Protein AF-A0AAF0ZWI3-F1 (afdb_monomer)

Radius of gyration: 36.47 Å; Cα contacts (8 Å, |Δi|>4): 126; chains: 1; bounding box: 56×98×99 Å

Structure (mmCIF, N/CA/C/O backbone):
data_AF-A0AAF0ZWI3-F1
#
_entry.id   AF-A0AAF0ZWI3-F1
#
loop_
_atom_site.group_PDB
_atom_site.id
_atom_site.type_symbol
_atom_site.label_atom_id
_atom_site.label_alt_id
_atom_site.label_comp_id
_atom_site.label_asym_id
_atom_site.label_entity_id
_atom_site.label_seq_id
_atom_site.pdbx_PDB_ins_code
_atom_site.Cartn_x
_atom_site.Cartn_y
_atom_site.Cartn_z
_atom_site.occupancy
_atom_site.B_iso_or_equiv
_atom_site.auth_seq_id
_atom_site.auth_comp_id
_atom_site.auth_asym_id
_atom_site.auth_atom_id
_atom_site.pdbx_PDB_model_num
ATOM 1 N N . MET A 1 1 ? 27.322 37.355 -70.240 1.00 37.12 1 MET A N 1
ATOM 2 C CA . MET A 1 1 ? 27.388 35.882 -70.328 1.00 37.12 1 MET A CA 1
ATOM 3 C C . MET A 1 1 ? 26.885 35.331 -69.009 1.00 37.12 1 MET A C 1
ATOM 5 O O . MET A 1 1 ? 27.654 35.209 -68.067 1.00 37.12 1 MET A O 1
ATOM 9 N N . GLU A 1 2 ? 25.577 35.117 -68.913 1.00 32.69 2 GLU A N 1
ATOM 10 C CA . GLU A 1 2 ? 24.968 34.445 -67.766 1.00 32.69 2 GLU A CA 1
ATOM 11 C C . GLU A 1 2 ? 25.174 32.940 -67.938 1.00 32.69 2 GLU A C 1
ATOM 13 O O . GLU A 1 2 ? 24.733 32.357 -68.928 1.00 32.69 2 GLU A O 1
ATOM 18 N N . ILE A 1 3 ? 25.890 32.321 -67.002 1.00 39.53 3 ILE A N 1
ATOM 19 C CA . ILE A 1 3 ? 26.007 30.865 -66.929 1.00 39.53 3 ILE A CA 1
ATOM 20 C C . ILE A 1 3 ? 24.758 30.368 -66.197 1.00 39.53 3 ILE A C 1
ATOM 22 O O . ILE A 1 3 ? 24.523 30.683 -65.031 1.00 39.53 3 ILE A O 1
ATOM 26 N N . ASN A 1 4 ? 23.923 29.651 -66.941 1.00 32.72 4 ASN A N 1
ATOM 27 C CA . ASN A 1 4 ? 22.619 29.150 -66.536 1.00 32.72 4 ASN A CA 1
ATOM 28 C C . ASN A 1 4 ? 22.774 28.057 -65.461 1.00 32.72 4 ASN A C 1
ATOM 30 O O . ASN A 1 4 ? 23.365 27.011 -65.707 1.00 32.72 4 ASN A O 1
ATOM 34 N N . GLN A 1 5 ? 22.213 28.274 -64.268 1.00 40.78 5 GLN A N 1
ATOM 35 C CA . GLN A 1 5 ? 22.269 27.358 -63.113 1.00 40.78 5 GLN A CA 1
ATOM 36 C C . GLN A 1 5 ? 21.424 26.070 -63.269 1.00 40.78 5 GLN A C 1
ATOM 38 O O . GLN A 1 5 ? 21.075 25.425 -62.278 1.00 40.78 5 GLN A O 1
ATOM 43 N N . ARG A 1 6 ? 21.056 25.675 -64.494 1.00 40.75 6 ARG A N 1
ATOM 44 C CA . ARG A 1 6 ? 20.207 24.496 -64.749 1.00 40.75 6 ARG A CA 1
ATOM 45 C C . ARG A 1 6 ? 20.978 23.192 -64.965 1.00 40.75 6 ARG A C 1
ATOM 47 O O . ARG A 1 6 ? 20.364 22.135 -64.876 1.00 40.75 6 ARG A O 1
ATOM 54 N N . ASP A 1 7 ? 22.297 23.248 -65.133 1.00 39.09 7 ASP A N 1
ATOM 55 C CA . ASP A 1 7 ? 23.095 22.072 -65.516 1.00 39.09 7 ASP A CA 1
ATOM 56 C C . ASP A 1 7 ? 23.682 21.274 -64.335 1.00 39.09 7 ASP A C 1
ATOM 58 O O . ASP A 1 7 ? 24.302 20.236 -64.541 1.00 39.09 7 ASP A O 1
ATOM 62 N N . LEU A 1 8 ? 23.441 21.686 -63.083 1.00 40.50 8 LEU A N 1
ATOM 63 C CA . LEU A 1 8 ? 23.946 20.987 -61.884 1.00 40.50 8 LEU A CA 1
ATOM 64 C C . LEU A 1 8 ? 23.004 19.898 -61.331 1.00 40.50 8 LEU A C 1
ATOM 66 O O . LEU A 1 8 ? 23.296 19.300 -60.299 1.00 40.50 8 LEU A O 1
ATOM 70 N N . TRP A 1 9 ? 21.872 19.622 -61.988 1.00 43.47 9 TRP A N 1
ATOM 71 C CA . TRP A 1 9 ? 20.848 18.690 -61.478 1.00 43.47 9 TRP A CA 1
ATOM 72 C C . TRP A 1 9 ? 20.802 17.324 -62.178 1.00 43.47 9 TRP A C 1
ATOM 74 O O . TRP A 1 9 ? 19.913 16.528 -61.877 1.00 43.47 9 TRP A O 1
ATOM 84 N N . ASN A 1 10 ? 21.752 17.031 -63.071 1.00 36.59 10 ASN A N 1
ATOM 85 C CA . ASN A 1 10 ? 21.796 15.786 -63.849 1.00 36.59 10 ASN A CA 1
ATOM 86 C C . ASN A 1 10 ? 22.883 14.795 -63.399 1.00 36.59 10 ASN A C 1
ATOM 88 O O . ASN A 1 10 ? 23.319 13.961 -64.189 1.00 36.59 10 ASN A O 1
ATOM 92 N N . GLU A 1 11 ? 23.286 14.822 -62.130 1.00 38.22 11 GLU A N 1
ATOM 93 C CA . GLU A 1 11 ? 23.954 13.657 -61.547 1.00 38.22 11 GLU A CA 1
ATOM 94 C C . GLU A 1 11 ? 22.905 12.665 -61.025 1.00 38.22 11 GLU A C 1
ATOM 96 O O . GLU A 1 11 ? 21.911 13.079 -60.413 1.00 38.22 11 GLU A O 1
ATOM 101 N N . PRO A 1 12 ? 23.072 11.352 -61.275 1.00 40.41 12 PRO A N 1
ATOM 102 C CA . PRO A 1 12 ? 22.116 10.352 -60.835 1.00 40.41 12 PRO A CA 1
ATOM 103 C C . PRO A 1 12 ? 22.053 10.388 -59.310 1.00 40.41 12 PRO A C 1
ATOM 105 O O . PRO A 1 12 ? 22.978 9.961 -58.624 1.00 40.41 12 PRO A O 1
ATOM 108 N N . LYS A 1 13 ? 20.943 10.920 -58.784 1.00 47.00 13 LY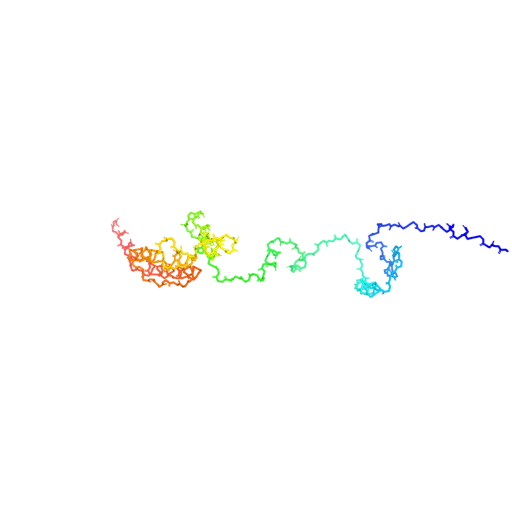S A N 1
ATOM 109 C CA . LYS A 1 13 ? 20.597 10.877 -57.363 1.00 47.00 13 LYS A CA 1
ATOM 110 C C . LYS A 1 13 ? 20.821 9.449 -56.888 1.00 47.00 13 LYS A C 1
ATOM 112 O O . LYS A 1 13 ? 20.084 8.554 -57.301 1.00 47.00 13 LYS A O 1
ATOM 117 N N . CYS A 1 14 ? 21.846 9.249 -56.058 1.00 42.75 14 CYS A N 1
ATOM 118 C CA . CYS A 1 14 ? 22.128 7.978 -55.413 1.00 42.75 14 CYS A CA 1
ATOM 119 C C . CYS A 1 14 ? 20.805 7.405 -54.903 1.00 42.75 14 CYS A C 1
ATOM 121 O O . CYS A 1 14 ? 20.131 8.024 -54.075 1.00 42.75 14 CYS A O 1
ATOM 123 N N . PHE A 1 15 ? 20.399 6.259 -55.446 1.00 40.88 15 PHE A N 1
ATOM 124 C CA . PHE A 1 15 ? 19.242 5.516 -54.970 1.00 40.88 15 PHE A CA 1
ATOM 125 C C . PHE A 1 15 ? 19.556 5.055 -53.542 1.00 40.88 15 PHE A C 1
ATOM 127 O O . PHE A 1 15 ? 20.141 3.999 -53.323 1.00 40.88 15 PHE A O 1
ATOM 134 N N . PHE A 1 16 ? 19.230 5.890 -52.555 1.00 49.53 16 PHE A N 1
ATOM 135 C CA . PHE A 1 16 ? 19.407 5.563 -51.148 1.00 49.53 16 PHE A CA 1
ATOM 136 C C . PHE A 1 16 ? 18.468 4.408 -50.797 1.00 49.53 16 PHE A C 1
ATOM 138 O O . PHE A 1 16 ? 17.244 4.562 -50.758 1.00 49.53 16 PHE A O 1
ATOM 145 N N . LYS A 1 17 ? 19.046 3.242 -50.512 1.00 51.38 17 LYS A N 1
ATOM 146 C CA . LYS A 1 17 ? 18.349 2.130 -49.866 1.00 51.38 17 LYS A CA 1
ATOM 147 C C . LYS A 1 17 ? 18.024 2.589 -48.435 1.00 51.38 17 LYS A C 1
ATOM 149 O O . LYS A 1 17 ? 18.870 2.577 -47.554 1.00 51.38 17 LYS A O 1
ATOM 154 N N . ILE A 1 18 ? 16.799 3.071 -48.210 1.00 57.97 18 ILE A N 1
ATOM 155 C CA . ILE A 1 18 ? 16.334 3.592 -46.901 1.00 57.97 18 ILE A CA 1
ATOM 156 C C . ILE A 1 18 ? 16.264 2.481 -45.832 1.00 57.97 18 ILE A C 1
ATOM 158 O O . ILE A 1 18 ? 16.185 2.762 -44.639 1.00 57.97 18 ILE A O 1
ATOM 162 N N . LYS A 1 19 ? 16.308 1.212 -46.249 1.00 58.38 19 LYS A N 1
ATOM 163 C CA . LYS A 1 19 ? 16.295 0.040 -45.376 1.00 58.38 19 LYS A CA 1
ATOM 164 C C . LYS A 1 19 ? 17.537 -0.801 -45.655 1.00 58.38 19 LYS A C 1
ATOM 166 O O . LYS A 1 19 ? 17.520 -1.619 -46.572 1.00 58.38 19 LYS A O 1
ATOM 171 N N . SER A 1 20 ? 18.579 -0.574 -44.867 1.00 69.12 20 SER A N 1
ATOM 172 C CA . SER A 1 20 ? 19.739 -1.460 -44.774 1.00 69.12 20 SER A CA 1
ATOM 173 C C . SER A 1 20 ? 19.791 -2.075 -43.383 1.00 69.12 20 SER A C 1
ATOM 175 O O . SER A 1 20 ? 19.491 -1.401 -42.396 1.00 69.12 20 SER A O 1
ATOM 177 N N . SER A 1 21 ? 20.116 -3.366 -43.310 1.00 76.38 21 SER A N 1
ATOM 178 C CA . SER A 1 21 ? 20.407 -4.017 -42.031 1.00 76.38 21 SER A CA 1
ATOM 179 C C . SER A 1 21 ? 21.779 -3.563 -41.526 1.00 76.38 21 SER A C 1
ATOM 181 O O . SER A 1 21 ? 22.606 -3.079 -42.298 1.00 76.38 21 SER A O 1
ATOM 183 N N . ILE A 1 22 ? 22.042 -3.727 -40.228 1.00 78.50 22 ILE A N 1
ATOM 184 C CA . ILE A 1 22 ? 23.353 -3.407 -39.638 1.00 78.50 22 ILE A CA 1
ATOM 185 C C . ILE A 1 22 ? 24.463 -4.232 -40.310 1.00 78.50 22 ILE A C 1
ATOM 187 O O . ILE A 1 22 ? 25.529 -3.696 -40.599 1.00 78.50 22 ILE A O 1
ATOM 191 N N . ALA A 1 23 ? 24.179 -5.491 -40.660 1.00 78.50 23 ALA A N 1
ATOM 192 C CA . ALA A 1 23 ? 25.098 -6.355 -41.398 1.00 78.50 23 ALA A CA 1
ATOM 193 C C . ALA A 1 23 ? 25.476 -5.802 -42.787 1.00 78.50 23 ALA A C 1
ATOM 195 O O . ALA A 1 23 ? 26.622 -5.938 -43.200 1.00 78.50 23 ALA A O 1
ATOM 196 N N . GLU A 1 24 ? 24.558 -5.130 -43.497 1.00 79.19 24 GLU A N 1
ATOM 197 C CA . GLU A 1 24 ? 24.861 -4.492 -44.793 1.00 79.19 24 GLU A CA 1
ATOM 198 C C . GLU A 1 24 ? 25.793 -3.271 -44.659 1.00 79.19 24 GLU A C 1
ATOM 200 O O . GLU A 1 24 ? 26.421 -2.865 -45.639 1.00 79.19 24 GLU A O 1
ATOM 205 N N . LEU A 1 25 ? 25.870 -2.662 -43.471 1.00 80.25 25 LEU A N 1
ATOM 206 C CA . LEU A 1 25 ? 26.707 -1.487 -43.208 1.00 80.25 25 LEU A CA 1
ATOM 207 C C . LEU A 1 25 ? 28.130 -1.859 -42.777 1.00 80.25 25 LEU A C 1
ATOM 209 O O . LEU A 1 25 ? 28.989 -0.981 -42.725 1.00 80.25 25 LEU A O 1
ATOM 213 N N . TRP A 1 26 ? 28.401 -3.130 -42.488 1.00 81.44 26 TRP A N 1
ATOM 214 C CA . TRP A 1 26 ? 29.725 -3.608 -42.106 1.00 81.44 26 TRP A CA 1
ATOM 215 C C . TRP A 1 26 ? 30.468 -4.185 -43.312 1.00 81.44 26 TRP A C 1
ATOM 217 O O . TRP A 1 26 ? 29.951 -5.032 -44.041 1.00 81.44 26 TRP A O 1
ATOM 227 N N . THR A 1 27 ? 31.702 -3.737 -43.535 1.00 78.50 27 THR A N 1
ATOM 228 C CA . THR A 1 27 ? 32.564 -4.239 -44.614 1.00 78.50 27 THR A CA 1
ATOM 229 C C . THR A 1 27 ? 33.925 -4.665 -44.082 1.00 78.50 27 THR A C 1
ATOM 231 O O . THR A 1 27 ? 34.278 -4.348 -42.952 1.00 78.50 27 THR A O 1
ATOM 234 N N . LYS A 1 28 ? 34.727 -5.361 -44.902 1.00 74.88 28 LYS A N 1
ATOM 235 C CA . LYS A 1 28 ? 36.098 -5.776 -44.531 1.00 74.88 28 LYS A CA 1
ATOM 236 C C . LYS A 1 28 ? 37.021 -4.600 -44.170 1.00 74.88 28 LYS A C 1
ATOM 238 O O . LYS A 1 28 ? 38.053 -4.811 -43.552 1.00 74.88 28 LYS A O 1
ATOM 243 N N . GLU A 1 29 ? 36.645 -3.389 -44.570 1.00 77.38 29 GLU A N 1
ATOM 244 C CA . GLU A 1 29 ? 37.360 -2.134 -44.318 1.00 77.38 29 GLU A CA 1
ATOM 245 C C . GLU A 1 29 ? 36.745 -1.334 -43.149 1.00 77.38 29 GLU A C 1
ATOM 247 O O . GLU A 1 29 ? 37.228 -0.251 -42.835 1.00 77.38 29 GLU A O 1
ATOM 252 N N . GLY A 1 30 ? 35.687 -1.853 -42.505 1.00 80.19 30 GLY A N 1
ATOM 253 C CA . GLY A 1 30 ? 34.981 -1.229 -41.381 1.00 80.19 30 GLY A CA 1
ATOM 254 C C . GLY A 1 30 ? 33.534 -0.816 -41.686 1.00 80.19 30 GLY A C 1
ATOM 255 O O . GLY A 1 30 ? 32.929 -1.242 -42.681 1.00 80.19 30 GLY A O 1
ATOM 256 N N . TRP A 1 31 ? 32.970 0.016 -40.803 1.00 82.38 31 TRP A N 1
ATOM 257 C CA . TRP A 1 31 ? 31.613 0.563 -40.907 1.00 82.38 31 TRP A CA 1
ATOM 258 C C . TRP A 1 31 ? 31.482 1.551 -42.077 1.00 82.38 31 TRP A C 1
ATOM 260 O O . TRP A 1 31 ? 32.238 2.517 -42.191 1.00 82.38 31 TRP A O 1
ATOM 270 N N . ARG A 1 32 ? 30.468 1.356 -42.926 1.00 82.31 32 ARG A N 1
ATOM 271 C CA . ARG A 1 32 ? 30.077 2.288 -43.990 1.00 82.31 32 ARG A CA 1
ATOM 272 C C . ARG A 1 32 ? 28.901 3.145 -43.544 1.00 82.31 32 ARG A C 1
ATOM 274 O O . ARG A 1 32 ? 27.770 2.678 -43.422 1.00 82.31 32 ARG A O 1
ATOM 281 N N . TYR A 1 33 ? 29.168 4.429 -43.353 1.00 79.12 33 TYR A N 1
ATOM 282 C CA . TYR A 1 33 ? 28.190 5.402 -42.885 1.00 79.12 33 TYR A CA 1
ATOM 283 C C . TYR A 1 33 ? 27.538 6.146 -44.051 1.00 79.12 33 TYR A C 1
ATOM 285 O O . TYR A 1 33 ? 28.176 6.964 -44.705 1.00 79.12 33 TYR A O 1
ATOM 293 N N . ASN A 1 34 ? 26.247 5.910 -44.284 1.00 77.38 34 ASN A N 1
ATOM 294 C CA . ASN A 1 34 ? 25.479 6.619 -45.309 1.00 77.38 34 ASN A CA 1
ATOM 295 C C . ASN A 1 34 ? 24.367 7.440 -44.656 1.00 77.38 34 ASN A C 1
ATOM 297 O O . ASN A 1 34 ? 23.229 6.989 -44.517 1.00 77.38 34 ASN A O 1
ATOM 301 N N . PHE A 1 35 ? 24.694 8.659 -44.232 1.00 78.25 35 PHE A N 1
ATOM 302 C CA . PHE A 1 35 ? 23.710 9.555 -43.633 1.00 78.25 35 PHE A CA 1
ATOM 303 C C . PHE A 1 35 ? 22.920 10.304 -44.707 1.00 78.25 35 PHE A C 1
ATOM 305 O O . PHE A 1 35 ? 23.476 10.838 -45.661 1.00 78.25 35 PHE A O 1
ATOM 312 N N . ARG A 1 36 ? 21.594 10.374 -44.532 1.00 78.00 36 ARG A N 1
ATOM 313 C CA . ARG A 1 36 ? 20.678 11.030 -45.485 1.00 78.00 36 ARG A CA 1
ATOM 314 C C . ARG A 1 36 ? 20.916 12.542 -45.615 1.00 78.00 36 ARG A C 1
ATOM 316 O O . ARG A 1 36 ? 20.529 13.134 -46.617 1.00 78.00 36 ARG A O 1
ATOM 323 N N . ARG A 1 37 ? 21.485 13.173 -44.585 1.00 85.56 37 ARG A N 1
ATOM 324 C CA . ARG A 1 37 ? 21.788 14.608 -44.541 1.00 85.56 37 ARG A CA 1
ATOM 325 C C . ARG A 1 37 ? 23.089 14.859 -43.793 1.00 85.56 37 ARG A C 1
ATOM 327 O O . ARG A 1 37 ? 23.526 14.017 -43.013 1.00 85.56 37 ARG A O 1
ATOM 334 N N . GLN A 1 38 ? 23.635 16.052 -43.983 1.00 84.44 38 GLN A N 1
ATOM 335 C CA . GLN A 1 38 ? 24.711 16.572 -43.148 1.00 84.44 38 GLN A CA 1
ATOM 336 C C . GLN A 1 38 ? 24.194 16.875 -41.732 1.00 84.44 38 GLN A C 1
ATOM 338 O O . GLN A 1 38 ? 23.016 17.209 -41.538 1.00 84.44 38 GLN A O 1
ATOM 343 N N . PHE A 1 39 ? 25.074 16.720 -40.746 1.00 86.75 39 PHE A N 1
ATOM 344 C CA . PHE A 1 39 ? 24.798 17.026 -39.344 1.00 86.75 39 PHE A CA 1
ATOM 345 C C . PHE A 1 39 ? 24.980 18.510 -39.075 1.00 86.75 39 PHE A C 1
ATOM 347 O O . PHE A 1 39 ? 25.861 19.140 -39.653 1.00 86.75 39 PHE A O 1
ATOM 354 N N . TYR A 1 40 ? 24.162 19.050 -38.179 1.00 92.06 40 TYR A N 1
ATOM 355 C CA . TYR A 1 40 ? 24.412 20.376 -37.629 1.00 92.06 40 TYR A CA 1
ATOM 356 C C . TYR A 1 40 ? 25.514 20.310 -36.568 1.00 92.06 40 TYR A C 1
ATOM 358 O O . TYR A 1 40 ? 25.689 19.269 -35.932 1.00 92.06 40 TYR A O 1
ATOM 366 N N . ASP A 1 41 ? 26.197 21.426 -36.311 1.00 93.75 41 ASP A N 1
ATOM 367 C CA . ASP A 1 41 ? 27.326 21.493 -35.367 1.00 93.75 41 ASP A CA 1
ATOM 368 C C . ASP A 1 41 ? 26.983 20.943 -33.972 1.00 93.75 41 ASP A C 1
ATOM 370 O O . ASP A 1 41 ? 27.786 20.252 -33.349 1.00 93.75 41 ASP A O 1
ATOM 374 N N . TRP A 1 42 ? 25.753 21.163 -33.493 1.00 94.12 42 TRP A N 1
ATOM 375 C CA . TRP A 1 42 ? 25.294 20.658 -32.191 1.00 94.12 42 TRP A CA 1
ATOM 376 C C . TRP A 1 42 ? 25.001 19.147 -32.165 1.00 94.12 42 TRP A C 1
ATOM 378 O O . TRP A 1 42 ? 24.830 18.567 -31.091 1.00 94.12 42 TRP A O 1
ATOM 388 N N . GLU A 1 43 ? 24.913 18.491 -33.324 1.00 92.50 43 GLU A N 1
ATOM 389 C CA . GLU A 1 43 ? 24.707 17.042 -33.452 1.00 92.50 43 GLU A CA 1
ATOM 390 C C . GLU A 1 43 ? 26.030 16.278 -33.573 1.00 92.50 43 GLU A C 1
ATOM 392 O O . GLU A 1 43 ? 26.067 15.086 -33.258 1.00 92.50 43 GLU A O 1
ATOM 397 N N . ILE A 1 44 ? 27.112 16.957 -33.971 1.00 91.6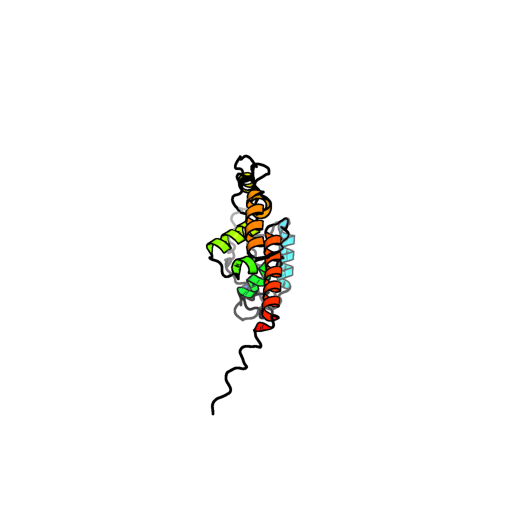9 44 ILE A N 1
ATOM 398 C CA . ILE A 1 44 ? 28.444 16.365 -34.155 1.00 91.69 44 ILE A CA 1
ATOM 399 C C . ILE A 1 44 ? 28.937 15.621 -32.905 1.00 91.69 44 ILE A C 1
ATOM 401 O O . ILE A 1 44 ? 29.374 14.481 -33.063 1.00 91.69 44 ILE A O 1
ATOM 405 N N . PRO A 1 45 ? 28.806 16.144 -31.665 1.00 94.56 45 PRO A N 1
ATOM 406 C CA . PRO A 1 45 ? 29.254 15.408 -30.481 1.00 94.56 45 PRO A CA 1
ATOM 407 C C . PRO A 1 45 ? 28.499 14.089 -30.280 1.00 94.56 45 PRO A C 1
ATOM 409 O O . PRO A 1 45 ? 29.100 13.060 -29.992 1.00 94.56 45 PRO A O 1
ATOM 412 N N . ARG A 1 46 ? 27.177 14.087 -30.510 1.00 92.38 46 ARG A N 1
ATOM 413 C CA . ARG A 1 46 ? 26.352 12.872 -30.392 1.00 92.38 46 ARG A CA 1
ATOM 414 C C . ARG A 1 46 ? 26.693 11.854 -31.471 1.00 92.38 46 ARG A C 1
ATOM 416 O O . ARG A 1 46 ? 26.633 10.654 -31.215 1.00 92.38 46 ARG A O 1
ATOM 423 N N . MET A 1 47 ? 27.019 12.330 -32.671 1.00 89.06 47 MET A N 1
ATOM 424 C CA . MET A 1 47 ? 27.456 11.468 -33.760 1.00 89.06 47 MET A CA 1
ATOM 425 C C . MET A 1 47 ? 28.825 10.851 -33.464 1.00 89.06 47 MET A C 1
ATOM 427 O O . MET A 1 47 ? 28.986 9.645 -33.615 1.00 89.06 47 MET A O 1
ATOM 431 N N . ALA A 1 48 ? 29.782 11.643 -32.983 1.00 90.25 48 ALA A N 1
ATOM 432 C CA . ALA A 1 48 ? 31.088 11.139 -32.571 1.00 90.25 48 ALA A CA 1
ATOM 433 C C . ALA A 1 48 ? 30.953 10.067 -31.475 1.00 90.25 48 ALA A C 1
ATOM 435 O O . ALA A 1 48 ? 31.534 8.992 -31.596 1.00 90.25 48 ALA A O 1
ATOM 436 N N . ASP A 1 49 ? 30.111 10.298 -30.461 1.00 93.50 49 ASP A N 1
ATOM 437 C CA . ASP A 1 49 ? 29.813 9.301 -29.423 1.00 93.50 49 ASP A CA 1
ATOM 438 C C . ASP A 1 49 ? 29.188 8.022 -29.987 1.00 93.50 49 ASP A C 1
ATOM 440 O O . ASP A 1 49 ? 29.461 6.922 -29.505 1.00 93.50 49 ASP A O 1
ATOM 444 N N . PHE A 1 50 ? 28.309 8.156 -30.980 1.00 88.75 50 PHE A N 1
ATOM 445 C CA . PHE A 1 50 ? 27.689 7.018 -31.646 1.00 88.75 50 PHE A CA 1
ATOM 446 C C . PHE A 1 50 ? 28.721 6.202 -32.433 1.00 88.75 50 PHE A C 1
ATOM 448 O O . PHE A 1 50 ? 28.801 4.993 -32.224 1.00 88.75 50 PHE A O 1
ATOM 455 N N . ILE A 1 51 ? 29.537 6.856 -33.266 1.00 86.69 51 ILE A N 1
ATOM 456 C CA . ILE A 1 51 ? 30.614 6.227 -34.047 1.00 86.69 51 ILE A CA 1
ATOM 457 C C . ILE A 1 51 ? 31.585 5.501 -33.110 1.00 86.69 51 ILE A C 1
ATOM 459 O O . ILE A 1 51 ? 31.787 4.298 -33.250 1.00 86.69 51 ILE A O 1
ATOM 463 N N . ASN A 1 52 ? 32.057 6.180 -32.061 1.00 89.19 52 ASN A N 1
ATOM 464 C CA . ASN A 1 52 ? 32.950 5.596 -31.058 1.00 89.19 52 ASN A CA 1
ATOM 465 C C . ASN A 1 52 ? 32.352 4.366 -30.361 1.00 89.19 52 ASN A C 1
ATOM 467 O O . ASN A 1 52 ? 33.086 3.465 -29.962 1.00 89.19 52 ASN A O 1
ATOM 471 N N . LYS A 1 53 ? 31.029 4.322 -30.159 1.00 88.50 53 LYS A N 1
ATOM 472 C CA . LYS A 1 53 ? 30.357 3.160 -29.560 1.00 88.50 53 LYS A CA 1
ATOM 473 C C . LYS A 1 53 ? 30.254 1.995 -30.525 1.00 88.50 53 LYS A C 1
ATOM 475 O O . LYS A 1 53 ? 30.387 0.863 -30.078 1.00 88.50 53 LYS A O 1
ATOM 480 N N . ILE A 1 54 ? 29.984 2.242 -31.803 1.00 84.69 54 ILE A N 1
ATOM 481 C CA . ILE A 1 54 ? 29.830 1.149 -32.766 1.00 84.69 54 ILE A CA 1
ATOM 482 C C . ILE A 1 54 ? 31.176 0.607 -33.251 1.00 84.69 54 ILE A C 1
ATOM 484 O O . ILE A 1 54 ? 31.284 -0.588 -33.497 1.00 84.69 54 ILE A O 1
ATOM 488 N N . GLU A 1 55 ? 32.222 1.434 -33.306 1.00 82.81 55 GLU A N 1
ATOM 489 C CA . GLU A 1 55 ? 33.588 0.993 -33.628 1.00 82.81 55 GLU A CA 1
ATOM 490 C C . GLU A 1 55 ? 34.171 0.039 -32.575 1.00 82.81 55 GLU A C 1
ATOM 492 O O . GLU A 1 55 ? 35.046 -0.760 -32.890 1.00 82.81 55 GLU A O 1
ATOM 497 N N . GLN A 1 56 ? 33.642 0.045 -31.345 1.00 82.44 56 GLN A N 1
ATOM 498 C CA . GLN A 1 56 ? 33.982 -0.961 -30.328 1.00 82.44 56 GLN A CA 1
ATOM 499 C C . GLN A 1 56 ? 33.515 -2.377 -30.709 1.00 82.44 56 GLN A C 1
ATOM 501 O O . GLN A 1 56 ? 34.000 -3.352 -30.135 1.00 82.44 56 GLN A O 1
ATOM 506 N N . PHE A 1 57 ? 32.587 -2.509 -31.661 1.00 76.00 57 PHE A N 1
ATOM 507 C CA . PHE A 1 57 ? 32.108 -3.788 -32.179 1.00 76.00 57 PHE A CA 1
ATOM 508 C C . PHE A 1 57 ? 32.790 -4.062 -33.525 1.00 76.00 57 PHE A C 1
ATOM 510 O O . PHE A 1 57 ? 32.355 -3.571 -34.563 1.00 76.00 57 PHE A O 1
ATOM 517 N N . GLY A 1 58 ? 33.897 -4.810 -33.490 1.00 68.50 58 GLY A N 1
ATOM 518 C CA . GLY A 1 58 ? 34.754 -5.054 -34.657 1.00 68.50 58 GLY A CA 1
ATOM 519 C C . GLY A 1 58 ? 34.420 -6.302 -35.478 1.00 68.50 58 GLY A C 1
ATOM 520 O O . GLY A 1 58 ? 35.023 -6.507 -36.523 1.00 68.50 58 GLY A O 1
ATOM 521 N N . GLU A 1 59 ? 33.495 -7.151 -35.031 1.00 73.50 59 GLU A N 1
ATOM 522 C CA . GLU A 1 59 ? 33.137 -8.380 -35.743 1.00 73.50 59 GLU A CA 1
ATOM 523 C C . GLU A 1 59 ? 31.629 -8.626 -35.632 1.00 73.50 59 GLU A C 1
ATOM 525 O O . GLU A 1 59 ? 31.079 -8.717 -34.534 1.00 73.50 59 GLU A O 1
ATOM 530 N N . LEU A 1 60 ? 30.956 -8.721 -36.782 1.00 73.50 60 LEU A N 1
ATOM 531 C CA . LEU A 1 60 ? 29.592 -9.232 -36.875 1.00 73.50 60 LEU A CA 1
ATOM 532 C C . LEU A 1 60 ? 29.659 -10.700 -37.295 1.00 73.50 60 LEU A C 1
ATOM 534 O O . LEU A 1 60 ? 30.310 -11.034 -38.287 1.00 73.50 60 LEU A O 1
ATOM 538 N N . GLY A 1 61 ? 28.985 -11.567 -36.542 1.00 73.69 61 GLY A N 1
ATOM 539 C CA . GLY A 1 61 ? 28.777 -12.954 -36.945 1.00 73.69 61 GLY A CA 1
ATOM 540 C C . GLY A 1 61 ? 27.879 -13.039 -38.181 1.00 73.69 61 GLY A C 1
ATOM 541 O O . GLY A 1 61 ? 27.099 -12.131 -38.461 1.00 73.69 61 GLY A O 1
ATOM 542 N N . ALA A 1 62 ? 27.988 -14.140 -38.924 1.00 76.38 62 ALA A N 1
ATOM 543 C CA . ALA A 1 62 ? 27.052 -14.457 -40.006 1.00 76.38 62 ALA A CA 1
ATOM 544 C C . ALA A 1 62 ? 25.735 -15.071 -39.488 1.00 76.38 62 ALA A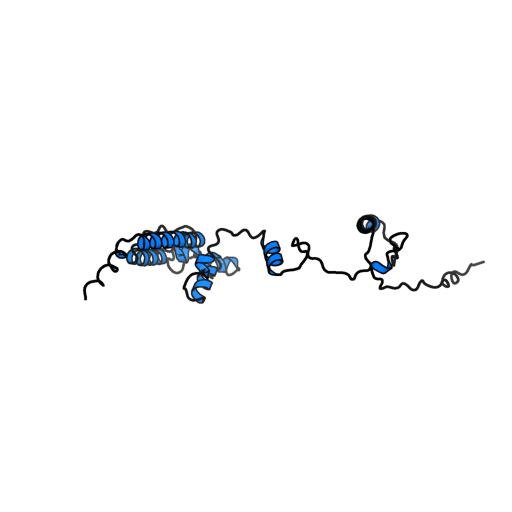 C 1
ATOM 546 O O . ALA A 1 62 ? 24.848 -15.372 -40.286 1.00 76.38 62 ALA A O 1
ATOM 547 N N . ASP A 1 63 ? 25.636 -15.284 -38.175 1.00 80.88 63 ASP A N 1
ATOM 548 C CA . ASP A 1 63 ? 24.489 -15.892 -37.512 1.00 80.88 63 ASP A CA 1
ATOM 549 C C . ASP A 1 63 ? 23.306 -14.915 -37.417 1.00 80.88 63 ASP A C 1
ATOM 551 O O . ASP A 1 63 ? 23.469 -13.695 -37.477 1.00 80.88 63 ASP A O 1
ATOM 555 N N . GLU A 1 64 ? 22.095 -15.457 -37.275 1.00 81.75 64 GLU A N 1
ATOM 556 C CA . GLU A 1 64 ? 20.891 -14.649 -37.071 1.00 81.75 64 GLU A CA 1
ATOM 557 C C . GLU A 1 64 ? 20.917 -13.929 -35.712 1.00 81.75 64 GLU A C 1
ATOM 559 O O . GLU A 1 64 ? 21.397 -14.463 -34.711 1.00 81.75 64 GLU A O 1
ATOM 564 N N . ASP A 1 65 ? 20.355 -12.717 -35.664 1.00 83.81 65 ASP A N 1
ATOM 565 C CA . ASP A 1 65 ? 20.262 -11.929 -34.434 1.00 83.81 65 ASP A CA 1
ATOM 566 C C . ASP A 1 65 ? 19.416 -12.652 -33.370 1.00 83.81 65 ASP A C 1
ATOM 568 O O . ASP A 1 65 ? 18.222 -12.901 -33.564 1.00 83.81 65 ASP A O 1
ATOM 572 N N . GLU A 1 66 ? 19.999 -12.906 -32.194 1.00 81.31 66 GLU A N 1
ATOM 573 C CA . GLU A 1 66 ? 19.281 -13.467 -31.046 1.00 81.31 66 GLU A CA 1
ATOM 574 C C . GLU A 1 66 ? 19.059 -12.422 -29.940 1.00 81.31 66 GLU A C 1
ATOM 576 O O . GLU A 1 66 ? 19.967 -11.710 -29.500 1.00 81.31 66 GLU A O 1
ATOM 581 N N . LEU A 1 67 ? 17.826 -12.354 -29.428 1.00 83.25 67 LEU A N 1
ATOM 582 C CA . LEU A 1 67 ? 17.490 -11.512 -28.282 1.00 83.25 67 LEU A CA 1
ATOM 583 C C . LEU A 1 67 ? 18.059 -12.100 -26.986 1.00 83.25 67 LEU A C 1
ATOM 585 O O . LEU A 1 67 ? 17.481 -13.007 -26.389 1.00 83.25 67 LEU A O 1
ATOM 589 N N . GLN A 1 68 ? 19.144 -11.507 -26.490 1.00 83.50 68 GLN A N 1
ATOM 590 C CA . GLN A 1 68 ? 19.747 -11.894 -25.216 1.00 83.50 68 GLN A CA 1
ATOM 591 C C . GLN A 1 68 ? 19.286 -11.011 -24.054 1.00 83.50 68 GLN A C 1
ATOM 593 O O . GLN A 1 68 ? 19.390 -9.780 -24.070 1.00 83.50 68 GLN A O 1
ATOM 598 N N . TRP A 1 69 ? 18.815 -11.645 -22.982 1.00 84.69 69 TRP A N 1
ATOM 599 C CA . TRP A 1 69 ? 18.404 -10.949 -21.770 1.00 84.69 69 TRP A CA 1
ATOM 600 C C . TRP A 1 69 ? 19.539 -10.849 -20.746 1.00 84.69 69 TRP A C 1
ATOM 602 O O . TRP A 1 69 ? 19.811 -11.791 -20.008 1.00 84.69 69 TRP A O 1
ATOM 612 N N . LYS A 1 70 ? 20.107 -9.649 -20.582 1.00 80.25 70 LYS A N 1
ATOM 613 C CA . LYS A 1 70 ? 21.168 -9.332 -19.594 1.00 80.25 70 LYS A CA 1
ATOM 614 C C . LYS A 1 70 ? 20.701 -9.302 -18.125 1.00 80.25 70 LYS A C 1
ATOM 616 O O . LYS A 1 70 ? 21.234 -8.563 -17.292 1.00 80.25 70 LYS A O 1
ATOM 621 N N . GLY A 1 71 ? 19.619 -9.998 -17.791 1.00 73.19 71 GLY A N 1
ATOM 622 C CA . GLY A 1 71 ? 19.113 -10.085 -16.420 1.00 73.19 71 GLY A CA 1
ATOM 623 C C . GLY A 1 71 ? 19.355 -11.419 -15.735 1.00 73.19 71 GLY A C 1
ATOM 624 O O . GLY A 1 71 ? 18.976 -11.551 -14.574 1.00 73.19 71 GLY A O 1
ATOM 625 N N . ASP A 1 72 ? 20.002 -12.360 -16.416 1.00 76.00 72 ASP A N 1
ATOM 626 C CA . ASP A 1 72 ? 20.387 -13.659 -15.879 1.00 76.00 72 ASP A CA 1
ATOM 627 C C . ASP A 1 72 ? 21.658 -14.161 -16.562 1.00 76.00 72 ASP A C 1
ATOM 629 O O . ASP A 1 72 ? 21.894 -13.848 -17.725 1.00 76.00 72 ASP A O 1
ATOM 633 N N . GLU A 1 73 ? 22.445 -14.971 -15.856 1.00 76.81 73 GLU A N 1
ATOM 634 C CA . GLU A 1 73 ? 23.719 -15.535 -16.339 1.00 76.81 73 GLU A CA 1
ATOM 635 C C . GLU A 1 73 ? 23.543 -16.385 -17.603 1.00 76.81 73 GLU A C 1
ATOM 637 O O . GLU A 1 73 ? 24.463 -16.548 -18.394 1.00 76.81 73 GLU A O 1
ATOM 642 N N . LYS A 1 74 ? 22.334 -16.917 -17.805 1.00 79.62 74 LYS A N 1
ATOM 643 C CA . LYS A 1 74 ? 21.983 -17.758 -18.952 1.00 79.62 74 LYS A CA 1
ATOM 644 C C . LYS A 1 74 ? 21.499 -16.969 -20.167 1.00 79.62 74 LYS A C 1
ATOM 646 O O . LYS A 1 74 ? 21.084 -17.593 -21.132 1.00 79.62 74 LYS A O 1
ATOM 651 N N . ASN A 1 75 ? 21.453 -15.635 -20.109 1.00 81.06 75 ASN A N 1
ATOM 652 C CA . ASN A 1 75 ? 20.905 -14.763 -21.157 1.00 81.06 75 ASN A CA 1
ATOM 653 C C . ASN A 1 75 ? 19.450 -15.072 -21.596 1.00 81.06 75 ASN A C 1
ATOM 655 O O . ASN A 1 75 ? 18.943 -14.459 -22.531 1.00 81.06 75 ASN A O 1
ATOM 659 N N . THR A 1 76 ? 18.734 -15.970 -20.905 1.00 82.62 76 THR A N 1
ATOM 660 C CA . THR A 1 76 ? 17.361 -16.378 -21.243 1.00 82.62 76 THR A CA 1
ATOM 661 C C . THR A 1 76 ? 16.324 -15.557 -20.494 1.00 82.62 76 THR A C 1
ATOM 663 O O . THR A 1 76 ? 16.293 -15.592 -19.260 1.00 82.62 76 THR A O 1
ATOM 666 N N . TYR A 1 77 ? 15.407 -14.901 -21.205 1.00 83.62 77 TYR A N 1
ATOM 667 C CA . TYR A 1 77 ? 14.329 -14.152 -20.563 1.00 83.62 77 TYR A CA 1
ATOM 668 C C . TYR A 1 77 ? 13.378 -15.073 -19.784 1.00 83.62 77 TYR A C 1
ATOM 670 O O . TYR A 1 77 ? 12.746 -15.971 -20.339 1.00 83.62 77 TYR A O 1
ATOM 678 N N . LYS A 1 78 ? 13.231 -14.816 -18.481 1.00 87.56 78 LYS A N 1
ATOM 679 C CA . LYS A 1 78 ? 12.202 -15.439 -17.638 1.00 87.56 78 LYS A CA 1
ATOM 680 C C . LYS A 1 78 ? 11.426 -14.363 -16.904 1.00 87.56 78 LYS A C 1
ATOM 682 O O . LYS A 1 78 ? 12.015 -13.580 -16.161 1.00 87.56 78 LYS A O 1
ATOM 687 N N . VAL A 1 79 ? 10.099 -14.395 -17.030 1.00 87.50 79 VAL A N 1
ATOM 688 C CA . VAL A 1 79 ? 9.190 -13.440 -16.372 1.00 87.50 79 VAL A CA 1
ATOM 689 C C . VAL A 1 79 ? 9.433 -13.385 -14.862 1.00 87.50 79 VAL A C 1
ATOM 691 O O . VAL A 1 79 ? 9.483 -12.302 -14.293 1.00 87.50 79 VAL A O 1
ATOM 694 N N . SER A 1 80 ? 9.665 -14.530 -14.211 1.00 83.94 80 SER A N 1
ATOM 695 C CA . SER A 1 80 ? 9.941 -14.589 -12.770 1.00 83.94 80 SER A CA 1
ATOM 696 C C . SER A 1 80 ? 11.219 -13.846 -12.377 1.00 83.94 80 SER A C 1
ATOM 698 O O . SER A 1 80 ? 11.209 -13.068 -11.425 1.00 83.94 80 SER A O 1
ATOM 700 N N . LYS A 1 81 ? 12.313 -14.043 -13.122 1.00 83.88 81 LYS A N 1
ATOM 701 C CA . LYS A 1 81 ? 13.587 -13.371 -12.848 1.00 83.88 81 LYS A CA 1
ATOM 702 C C . LYS A 1 81 ? 13.536 -11.889 -13.233 1.00 83.88 81 LYS A C 1
ATOM 704 O O . LYS A 1 81 ? 14.069 -11.059 -12.502 1.00 83.88 81 LYS A O 1
ATOM 709 N N . ALA A 1 82 ? 12.841 -11.538 -14.315 1.00 86.25 82 ALA A N 1
ATOM 710 C CA . ALA A 1 82 ? 12.576 -10.148 -14.678 1.00 86.25 82 ALA A CA 1
ATOM 711 C C . ALA A 1 82 ? 11.766 -9.433 -13.587 1.00 86.25 82 ALA A C 1
ATOM 713 O O . ALA A 1 82 ? 12.153 -8.350 -13.154 1.00 86.25 82 ALA A O 1
ATOM 714 N N . TYR A 1 83 ? 10.700 -10.063 -13.086 1.00 84.31 83 TYR A N 1
ATOM 715 C CA . TYR A 1 83 ? 9.904 -9.544 -11.978 1.00 84.31 83 TYR A CA 1
ATOM 716 C C . TYR A 1 83 ? 10.754 -9.359 -10.722 1.00 84.31 83 TYR A C 1
ATOM 718 O O . TYR A 1 83 ? 10.755 -8.275 -10.156 1.00 84.31 83 TYR A O 1
ATOM 726 N N . MET A 1 84 ? 11.553 -10.356 -10.333 1.00 80.12 84 MET A N 1
ATOM 727 C CA . MET A 1 84 ? 12.468 -10.247 -9.189 1.00 80.12 84 MET A CA 1
ATOM 728 C C . MET A 1 84 ? 13.476 -9.104 -9.353 1.00 80.12 84 MET A C 1
ATOM 730 O O . MET A 1 84 ? 13.674 -8.340 -8.416 1.00 80.12 84 MET A O 1
ATOM 734 N N . LYS A 1 85 ? 14.070 -8.934 -10.541 1.00 81.50 85 LYS A N 1
ATOM 735 C CA . LYS A 1 85 ? 15.015 -7.843 -10.828 1.00 81.50 85 LYS A CA 1
ATOM 736 C C . LYS A 1 85 ? 14.342 -6.466 -10.783 1.00 81.50 85 LYS A C 1
ATOM 738 O O . LYS A 1 85 ? 14.918 -5.532 -10.238 1.00 81.50 85 LYS A O 1
ATOM 743 N N . MET A 1 86 ? 13.117 -6.340 -11.297 1.00 81.44 86 MET A N 1
ATOM 744 C CA . MET A 1 86 ? 12.323 -5.104 -11.197 1.00 81.44 86 MET A CA 1
ATOM 745 C C . MET A 1 86 ? 11.883 -4.815 -9.756 1.00 81.44 86 MET A C 1
ATOM 747 O O . MET A 1 86 ? 11.830 -3.663 -9.335 1.00 81.44 86 MET A O 1
ATOM 751 N N . ASN A 1 87 ? 11.593 -5.864 -8.990 1.00 77.75 87 ASN A N 1
ATOM 752 C CA . ASN A 1 87 ? 11.064 -5.786 -7.634 1.00 77.75 87 ASN A CA 1
ATOM 753 C C . ASN A 1 87 ? 12.170 -5.819 -6.560 1.00 77.75 87 ASN A C 1
ATOM 755 O O . ASN A 1 87 ? 11.865 -5.749 -5.376 1.00 77.75 87 ASN A O 1
ATOM 759 N N . HIS A 1 88 ? 13.450 -5.899 -6.945 1.00 64.81 88 HIS A N 1
ATOM 760 C CA . HIS A 1 88 ? 14.592 -6.049 -6.030 1.00 64.81 88 HIS A CA 1
ATOM 761 C C . HIS A 1 88 ? 14.803 -4.826 -5.118 1.00 64.81 88 HIS A C 1
ATOM 763 O O . HIS A 1 88 ? 15.376 -4.947 -4.038 1.00 64.81 88 HIS A O 1
ATOM 769 N N . ASN A 1 89 ? 14.300 -3.657 -5.533 1.00 58.16 89 ASN A N 1
ATOM 770 C CA . ASN A 1 89 ? 14.304 -2.418 -4.744 1.00 58.16 89 ASN A CA 1
ATOM 771 C C . ASN A 1 89 ? 13.073 -2.274 -3.840 1.00 58.16 89 ASN A C 1
ATOM 773 O O . ASN A 1 89 ? 13.027 -1.393 -2.981 1.00 58.16 89 ASN A O 1
ATOM 777 N N . LEU A 1 90 ? 12.079 -3.148 -3.997 1.00 61.81 90 LEU A N 1
ATOM 778 C CA . LEU A 1 90 ? 10.992 -3.292 -3.045 1.00 61.81 90 LEU A CA 1
ATOM 779 C C . LEU A 1 90 ? 11.477 -4.290 -2.002 1.00 61.81 90 LEU A C 1
ATOM 781 O O . LEU A 1 90 ? 11.154 -5.476 -2.053 1.00 61.81 90 LEU A O 1
ATOM 785 N N . GLN A 1 91 ? 12.302 -3.792 -1.075 1.00 57.34 91 GLN A N 1
ATOM 786 C CA . GLN A 1 91 ? 12.618 -4.484 0.173 1.00 57.34 91 GLN A CA 1
ATOM 787 C C . GLN A 1 91 ? 11.354 -5.208 0.661 1.00 57.34 91 GLN A C 1
ATOM 789 O O . GLN A 1 91 ? 10.269 -4.605 0.599 1.00 57.34 91 GLN A O 1
ATOM 794 N N . PRO A 1 92 ? 11.436 -6.453 1.165 1.00 57.06 92 PRO A N 1
ATOM 795 C CA . PRO A 1 92 ? 10.366 -6.978 1.985 1.00 57.06 92 PRO A CA 1
ATOM 796 C C . PRO A 1 92 ? 10.345 -6.092 3.228 1.00 57.06 92 PRO A C 1
ATOM 798 O O . PRO A 1 92 ? 10.980 -6.374 4.237 1.00 57.06 92 PRO A O 1
ATOM 801 N N . SER A 1 93 ? 9.645 -4.960 3.130 1.00 62.41 93 SER A N 1
ATOM 802 C CA . SER A 1 93 ? 9.244 -4.179 4.283 1.00 62.41 93 SER A CA 1
ATOM 803 C C . SER A 1 93 ? 8.641 -5.163 5.281 1.00 62.41 93 SER A C 1
ATOM 805 O O . SER A 1 93 ? 8.113 -6.205 4.874 1.00 62.41 93 SER A O 1
ATOM 807 N N . ASN A 1 94 ? 8.702 -4.842 6.570 1.00 67.25 94 ASN A N 1
ATOM 808 C CA . ASN A 1 94 ? 8.058 -5.578 7.665 1.00 67.25 94 ASN A CA 1
ATOM 809 C C . ASN A 1 94 ? 6.511 -5.597 7.542 1.00 67.25 94 ASN A C 1
ATOM 811 O O . ASN A 1 94 ? 5.775 -5.487 8.517 1.00 67.25 94 ASN A O 1
ATOM 815 N N . TRP A 1 95 ? 6.006 -5.661 6.317 1.00 78.00 95 TRP A N 1
ATOM 816 C CA . TRP A 1 95 ? 4.639 -5.681 5.896 1.00 78.00 95 TRP A CA 1
ATOM 817 C C . TRP A 1 95 ? 4.022 -7.044 6.216 1.00 78.00 95 TRP A C 1
ATOM 819 O O . TRP A 1 95 ? 4.513 -8.071 5.729 1.00 78.00 95 TRP A O 1
ATOM 829 N N . PRO A 1 96 ? 2.916 -7.072 6.977 1.00 80.81 96 PRO A N 1
ATOM 830 C CA . PRO A 1 96 ? 2.313 -8.296 7.501 1.00 80.81 96 PRO A CA 1
ATOM 831 C C . PRO A 1 96 ? 1.500 -9.059 6.438 1.00 80.81 96 PRO A C 1
ATOM 833 O O . PRO A 1 96 ? 0.335 -9.403 6.639 1.00 80.81 96 PRO A O 1
ATOM 836 N N . TRP A 1 97 ? 2.072 -9.325 5.257 1.00 85.06 97 TRP A N 1
ATOM 837 C CA . TRP A 1 97 ? 1.347 -9.976 4.158 1.00 85.06 97 TRP A CA 1
ATOM 838 C C . TRP A 1 97 ? 0.906 -11.398 4.507 1.00 85.06 97 TRP A C 1
ATOM 840 O O . TRP A 1 97 ? -0.168 -11.821 4.081 1.00 85.06 97 TRP A O 1
ATOM 850 N N . LYS A 1 98 ? 1.713 -12.137 5.281 1.00 85.31 98 LYS A N 1
ATOM 851 C CA . LYS A 1 98 ? 1.378 -13.503 5.705 1.00 85.31 98 LYS A CA 1
ATOM 852 C C . LYS A 1 98 ? 0.141 -13.485 6.601 1.00 85.31 98 LYS A C 1
ATOM 854 O O . LYS A 1 98 ? -0.763 -14.283 6.395 1.00 85.31 98 LYS A O 1
ATOM 859 N N . ASN A 1 99 ? 0.060 -12.529 7.520 1.00 82.00 99 ASN A N 1
ATOM 860 C CA . ASN A 1 99 ? -1.052 -12.350 8.458 1.00 82.00 99 ASN A CA 1
ATOM 861 C C . ASN A 1 99 ? -2.359 -12.026 7.729 1.00 82.00 99 ASN A C 1
ATOM 863 O O . ASN A 1 99 ? -3.435 -12.436 8.162 1.00 82.00 99 ASN A O 1
ATOM 867 N N . ILE A 1 100 ? -2.256 -11.315 6.605 1.00 88.06 100 ILE A N 1
ATOM 868 C CA . ILE A 1 100 ? -3.396 -10.937 5.772 1.00 88.06 100 ILE A CA 1
ATOM 869 C C . ILE A 1 100 ? -3.843 -12.117 4.897 1.00 88.06 100 ILE A C 1
ATOM 871 O O . ILE A 1 100 ? -5.017 -12.474 4.903 1.00 88.06 100 ILE A O 1
ATOM 875 N N . TRP A 1 101 ? -2.918 -12.737 4.156 1.00 89.38 101 TRP A N 1
ATOM 876 C CA . TRP A 1 101 ? -3.265 -13.655 3.062 1.00 89.38 101 TRP A CA 1
ATOM 877 C C . TRP A 1 101 ? -3.113 -15.145 3.389 1.00 89.38 101 TRP A C 1
ATOM 879 O O . TRP A 1 101 ? -3.751 -15.967 2.739 1.00 89.38 101 TRP A O 1
ATOM 889 N N . LYS A 1 102 ? -2.284 -15.525 4.372 1.00 85.94 102 LYS A N 1
ATOM 890 C CA . LYS A 1 102 ? -2.072 -16.936 4.769 1.00 85.94 102 LYS A CA 1
ATOM 891 C C . LYS A 1 102 ? -2.949 -17.389 5.938 1.00 85.94 102 LYS A C 1
ATOM 893 O O . LYS A 1 102 ? -2.807 -18.513 6.416 1.00 85.94 102 LYS A O 1
ATOM 898 N N . THR A 1 103 ? -3.851 -16.537 6.408 1.00 83.94 103 THR A N 1
ATOM 899 C CA . THR A 1 103 ? -4.768 -16.862 7.504 1.00 83.94 103 THR A CA 1
ATOM 900 C C . THR A 1 103 ? -6.036 -17.520 6.962 1.00 83.94 103 THR A C 1
ATOM 902 O O . THR A 1 103 ? -6.521 -17.160 5.892 1.00 83.94 103 THR A O 1
ATOM 905 N N . LYS A 1 104 ? -6.614 -18.464 7.717 1.00 87.31 104 LYS A N 1
ATOM 906 C CA . LYS A 1 104 ? -7.911 -19.092 7.407 1.00 87.31 104 LYS A CA 1
ATOM 907 C C . LYS A 1 104 ? -9.066 -18.110 7.662 1.00 87.31 104 LYS A C 1
ATOM 909 O O . LYS A 1 104 ? -9.824 -18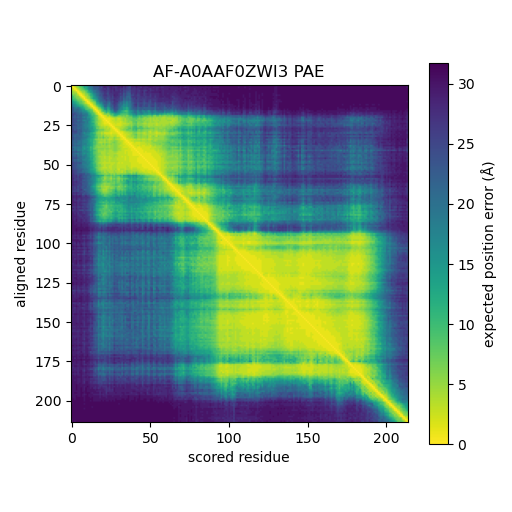.276 8.611 1.00 87.31 104 LYS A O 1
ATOM 914 N N . MET A 1 105 ? -9.168 -17.061 6.852 1.00 87.12 105 MET A N 1
ATOM 915 C CA . MET A 1 105 ? -10.246 -16.073 6.915 1.00 87.12 105 MET A CA 1
ATOM 916 C C . MET A 1 105 ? -10.922 -15.909 5.547 1.00 87.12 105 MET A C 1
ATOM 918 O O . MET A 1 105 ? -10.268 -16.103 4.520 1.00 87.12 105 MET A O 1
ATOM 922 N N . PRO A 1 106 ? -12.216 -15.540 5.494 1.00 95.19 106 PRO A N 1
ATOM 923 C CA . PRO A 1 106 ? -12.878 -15.243 4.229 1.00 95.19 106 PRO A CA 1
ATOM 924 C C . PRO A 1 106 ? -12.153 -14.130 3.464 1.00 95.19 106 PRO A C 1
ATOM 926 O O . PRO A 1 106 ? -11.719 -13.143 4.058 1.00 95.19 106 PRO A O 1
ATOM 929 N N . HIS A 1 107 ? -12.099 -14.234 2.135 1.00 91.94 107 HIS A N 1
ATOM 930 C CA . HIS A 1 107 ? -11.375 -13.280 1.283 1.00 91.94 107 HIS A CA 1
ATOM 931 C C . HIS A 1 107 ? -11.814 -11.820 1.492 1.00 91.94 107 HIS A C 1
ATOM 933 O O . HIS A 1 107 ? -10.990 -10.912 1.497 1.00 91.94 107 HIS A O 1
ATOM 939 N N . LYS A 1 108 ? -13.111 -11.585 1.748 1.00 94.31 108 LYS A N 1
ATOM 940 C CA . LYS A 1 108 ? -13.637 -10.247 2.073 1.00 94.31 108 LYS A CA 1
ATOM 941 C C . LYS A 1 108 ? -12.961 -9.639 3.310 1.00 94.31 108 LYS A C 1
ATOM 943 O O . LYS A 1 108 ? -12.666 -8.449 3.316 1.00 94.31 108 LYS A O 1
ATOM 948 N N . VAL A 1 109 ? -12.684 -10.457 4.327 1.00 93.50 109 VAL A N 1
ATOM 949 C CA . VAL A 1 109 ? -11.984 -10.032 5.547 1.00 93.50 109 VAL A CA 1
ATOM 950 C C . VAL A 1 109 ? -10.511 -9.766 5.243 1.00 93.50 109 VAL A C 1
ATOM 952 O O . VAL A 1 109 ? -9.995 -8.734 5.656 1.00 93.50 109 VAL A O 1
ATOM 955 N N . ALA A 1 110 ? -9.855 -10.618 4.449 1.00 93.25 110 ALA A N 1
ATOM 956 C CA . ALA A 1 110 ? -8.466 -10.398 4.038 1.00 93.25 110 ALA A CA 1
ATOM 957 C C . ALA A 1 110 ? -8.295 -9.069 3.276 1.00 93.25 110 ALA A C 1
ATOM 959 O O . ALA A 1 110 ? -7.420 -8.273 3.615 1.00 93.25 110 ALA A O 1
ATOM 960 N N . CYS A 1 111 ? -9.178 -8.768 2.315 1.00 93.88 111 CYS A N 1
ATOM 961 C CA . CYS A 1 111 ? -9.185 -7.480 1.614 1.00 93.88 111 CYS A CA 1
ATOM 962 C C . CYS A 1 111 ? -9.390 -6.299 2.568 1.00 93.88 111 CYS A C 1
ATOM 964 O O . CYS A 1 111 ? -8.711 -5.281 2.447 1.00 93.88 111 CYS A O 1
ATOM 966 N N . PHE A 1 112 ? -10.305 -6.432 3.527 1.00 94.31 112 PHE A N 1
ATOM 967 C CA . PHE A 1 112 ? -10.556 -5.397 4.522 1.00 94.31 112 PHE A CA 1
ATOM 968 C C . PHE A 1 112 ? -9.326 -5.136 5.404 1.00 94.31 112 PHE A C 1
ATOM 970 O O . PHE A 1 112 ? -8.911 -3.990 5.562 1.00 94.31 112 PHE A O 1
ATOM 977 N N . VAL A 1 113 ? -8.682 -6.189 5.916 1.00 93.06 113 VAL A N 1
ATOM 978 C CA . VAL A 1 113 ? -7.454 -6.070 6.722 1.00 93.06 113 VAL A CA 1
ATOM 979 C C . VAL A 1 113 ? -6.296 -5.511 5.892 1.00 93.06 113 VAL A C 1
ATOM 981 O O . VAL A 1 113 ? -5.509 -4.711 6.395 1.00 93.06 113 VAL A O 1
ATOM 984 N N . TRP A 1 114 ? -6.206 -5.858 4.607 1.00 92.88 114 TRP A N 1
ATOM 985 C CA . TRP A 1 114 ? -5.231 -5.265 3.693 1.00 92.88 114 TRP A CA 1
ATOM 986 C C . TRP A 1 114 ? -5.425 -3.751 3.534 1.00 92.88 114 TRP A C 1
ATOM 988 O O . TRP A 1 114 ? -4.455 -2.997 3.642 1.00 92.88 114 TRP A O 1
ATOM 998 N N . LEU A 1 115 ? -6.668 -3.294 3.343 1.00 94.38 115 LEU A N 1
ATOM 999 C CA . LEU A 1 115 ? -6.996 -1.865 3.282 1.00 94.38 115 LEU A CA 1
ATOM 1000 C C . LEU A 1 115 ? -6.694 -1.152 4.604 1.00 94.38 115 LEU A C 1
ATOM 1002 O O . LEU A 1 115 ? -6.184 -0.031 4.587 1.00 94.38 115 LEU A O 1
ATOM 1006 N N . LEU A 1 116 ? -6.963 -1.803 5.738 1.00 93.38 116 LEU A N 1
ATOM 1007 C CA . LEU A 1 116 ? -6.613 -1.288 7.061 1.00 93.38 116 LEU A CA 1
ATOM 1008 C C . LEU A 1 116 ? -5.103 -1.110 7.223 1.00 93.38 116 LEU A C 1
ATOM 1010 O O . LEU A 1 116 ? -4.653 -0.037 7.614 1.00 93.38 116 LEU A O 1
ATOM 1014 N N . ALA A 1 117 ? -4.319 -2.132 6.879 1.00 91.19 117 ALA A N 1
ATOM 1015 C CA . ALA A 1 117 ? -2.864 -2.077 6.958 1.00 91.19 117 ALA A CA 1
ATOM 1016 C C . ALA A 1 117 ? -2.284 -0.983 6.046 1.00 91.19 117 ALA A C 1
ATOM 1018 O O . ALA A 1 117 ? -1.238 -0.415 6.352 1.00 91.19 117 ALA A O 1
ATOM 1019 N N . LYS A 1 118 ? -2.940 -0.699 4.910 1.00 90.88 118 LYS A N 1
ATOM 1020 C CA . LYS A 1 118 ? -2.542 0.353 3.960 1.00 90.88 118 LYS A CA 1
ATOM 1021 C C . LYS A 1 118 ? -3.039 1.745 4.354 1.00 90.88 118 LYS A C 1
ATOM 1023 O O . LYS A 1 118 ? -2.839 2.674 3.581 1.00 90.88 118 LYS A O 1
ATOM 1028 N N . GLU A 1 119 ? -3.707 1.878 5.502 1.00 91.56 119 GLU A N 1
ATOM 1029 C CA . GLU A 1 119 ? -4.387 3.104 5.931 1.00 91.56 119 GLU A CA 1
ATOM 1030 C C . GLU A 1 119 ? -5.296 3.677 4.826 1.00 91.56 119 GLU A C 1
ATOM 1032 O O . GLU A 1 119 ? -5.413 4.885 4.664 1.00 91.56 119 GLU A O 1
ATOM 1037 N N . ALA A 1 120 ? -5.947 2.805 4.048 1.00 93.50 120 ALA A N 1
ATOM 1038 C CA . ALA A 1 120 ? -6.707 3.161 2.844 1.00 93.50 120 ALA A CA 1
ATOM 1039 C C . ALA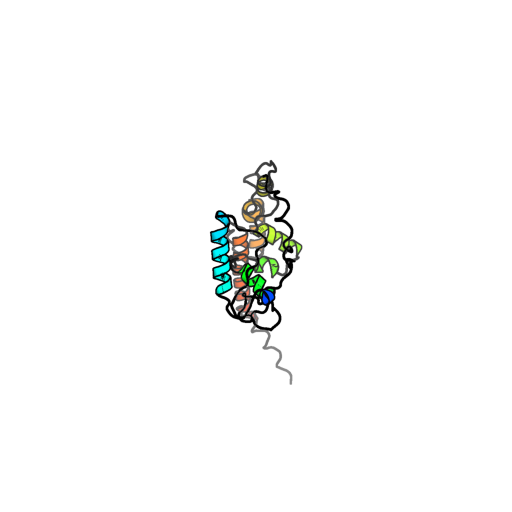 A 1 120 ? -8.233 3.052 3.020 1.00 93.50 120 ALA A C 1
ATOM 1041 O O . ALA A 1 120 ? -8.991 3.216 2.060 1.00 93.50 120 ALA A O 1
ATOM 1042 N N . MET A 1 121 ? -8.694 2.772 4.242 1.00 94.44 121 MET A N 1
ATOM 1043 C CA . MET A 1 121 ? -10.116 2.721 4.584 1.00 94.44 121 MET A CA 1
ATOM 1044 C C . MET A 1 121 ? -10.803 4.077 4.404 1.00 94.44 121 MET A C 1
ATOM 1046 O O . MET A 1 121 ? -10.168 5.121 4.512 1.00 94.44 121 MET A O 1
ATOM 1050 N N . LEU A 1 122 ? -12.117 4.073 4.176 1.00 93.38 122 LEU A N 1
ATOM 1051 C CA . LEU A 1 122 ? -12.929 5.284 3.996 1.00 93.38 122 LEU A CA 1
ATOM 1052 C C . LEU A 1 122 ? -13.236 5.997 5.328 1.00 93.38 122 LEU A C 1
ATOM 1054 O O . LEU A 1 122 ? -14.391 6.264 5.637 1.00 93.38 122 LEU A O 1
ATOM 1058 N N . THR A 1 123 ? -12.211 6.280 6.130 1.00 94.69 123 THR A N 1
ATOM 1059 C CA . THR A 1 123 ? -12.344 7.154 7.302 1.00 94.69 123 THR A CA 1
ATOM 1060 C C . THR A 1 123 ? -12.491 8.608 6.866 1.00 94.69 123 THR A C 1
ATOM 1062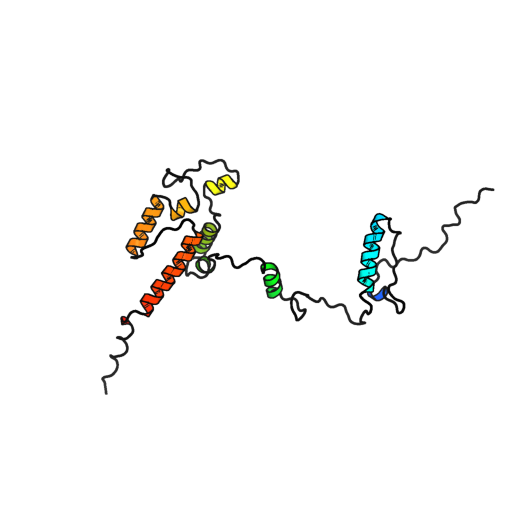 O O . THR A 1 123 ? -12.023 8.981 5.784 1.00 94.69 123 THR A O 1
ATOM 1065 N N . GLN A 1 124 ? -13.087 9.454 7.708 1.00 94.75 124 GLN A N 1
ATOM 1066 C CA . GLN A 1 124 ? -13.201 10.893 7.414 1.00 94.75 124 GLN A CA 1
ATOM 1067 C C . GLN A 1 124 ? -11.843 11.532 7.082 1.00 94.75 124 GLN A C 1
ATOM 1069 O O . GLN A 1 124 ? -11.759 12.325 6.148 1.00 94.75 124 GLN A O 1
ATOM 1074 N N . GLU A 1 125 ? -10.769 11.141 7.778 1.00 95.44 125 GLU A N 1
ATOM 1075 C CA . GLU A 1 125 ? -9.409 11.608 7.477 1.00 95.44 125 GLU A CA 1
ATOM 1076 C C . GLU A 1 125 ? -8.989 11.296 6.032 1.00 95.44 125 GLU A C 1
ATOM 1078 O O . GLU A 1 125 ? -8.468 12.158 5.323 1.00 95.44 125 GLU A O 1
ATOM 1083 N N . ASN A 1 126 ? -9.252 10.079 5.559 1.00 94.88 126 ASN A N 1
ATOM 1084 C CA . ASN A 1 126 ? -8.897 9.673 4.203 1.00 94.88 126 ASN A CA 1
ATOM 1085 C C . ASN A 1 126 ? -9.811 10.280 3.140 1.00 94.88 126 ASN A C 1
ATOM 1087 O O . ASN A 1 126 ? -9.356 10.546 2.029 1.00 94.88 126 ASN A O 1
ATOM 1091 N N . LEU A 1 127 ? -11.079 10.526 3.466 1.00 95.38 127 LEU A N 1
ATOM 1092 C CA . LEU A 1 127 ? -11.996 11.257 2.591 1.00 95.38 127 LEU A CA 1
ATOM 1093 C C . LEU A 1 127 ? -11.564 12.725 2.446 1.00 95.38 127 LEU A C 1
ATOM 1095 O O . LEU A 1 127 ? -11.563 13.251 1.334 1.00 95.38 127 LEU A O 1
ATOM 1099 N N . MET A 1 128 ? -11.094 13.352 3.526 1.00 94.50 128 MET A N 1
ATOM 1100 C CA . MET A 1 128 ? -10.535 14.706 3.478 1.00 94.50 128 MET A CA 1
ATOM 1101 C C . MET A 1 128 ? -9.242 14.789 2.672 1.00 94.50 128 MET A C 1
ATOM 1103 O O . MET A 1 128 ? -9.092 15.706 1.868 1.00 94.50 128 MET A O 1
ATOM 1107 N N . LYS A 1 129 ? -8.348 13.795 2.786 1.00 93.81 129 LYS A N 1
ATOM 1108 C CA . LYS A 1 129 ? -7.161 13.684 1.911 1.00 93.81 129 LYS A CA 1
ATOM 1109 C C . LYS A 1 129 ? -7.524 13.593 0.420 1.00 93.81 129 LYS A C 1
ATOM 1111 O O . LYS A 1 129 ? -6.689 13.895 -0.424 1.00 93.81 129 LYS A O 1
ATOM 1116 N N . ARG A 1 130 ? -8.759 13.198 0.087 1.00 95.06 130 ARG A N 1
ATOM 1117 C CA . ARG A 1 130 ? -9.302 13.144 -1.284 1.00 95.06 130 ARG A CA 1
ATOM 1118 C C . ARG A 1 130 ? -10.092 14.400 -1.681 1.00 95.06 130 ARG A C 1
ATOM 1120 O O . ARG A 1 130 ? -10.725 14.399 -2.730 1.00 95.06 130 ARG A O 1
ATOM 1127 N N . GLY A 1 131 ? -10.074 15.453 -0.862 1.00 95.06 131 GLY A N 1
ATOM 1128 C CA . GLY A 1 131 ? -10.732 16.730 -1.153 1.00 95.06 131 GLY A CA 1
ATOM 1129 C C . GLY A 1 131 ? -12.203 16.820 -0.736 1.00 95.06 131 GLY A C 1
ATOM 1130 O O . GLY A 1 131 ? -12.864 17.797 -1.077 1.00 95.06 131 GLY A O 1
ATOM 1131 N N . ILE A 1 132 ? -12.736 15.842 0.005 1.00 95.31 132 ILE A N 1
ATOM 1132 C CA . ILE A 1 132 ? -14.112 15.900 0.518 1.00 95.31 132 ILE A CA 1
ATOM 1133 C C . ILE A 1 132 ? -14.118 16.658 1.848 1.00 95.31 132 ILE A C 1
ATOM 1135 O O . ILE A 1 132 ? -13.445 16.260 2.795 1.00 95.31 132 ILE A O 1
ATOM 1139 N N . ILE A 1 133 ? -14.903 17.732 1.941 1.00 93.38 133 ILE A N 1
ATOM 1140 C CA . ILE A 1 133 ? -15.004 18.555 3.153 1.00 93.38 133 ILE A CA 1
ATOM 1141 C C . ILE A 1 133 ? -15.914 17.854 4.169 1.00 93.38 133 ILE A C 1
ATOM 1143 O O . ILE A 1 133 ? -17.115 17.719 3.946 1.00 93.38 133 ILE A O 1
ATOM 1147 N N . LEU A 1 134 ? -15.340 17.407 5.288 1.00 91.88 134 LEU A N 1
ATOM 1148 C CA . LEU A 1 134 ? -16.035 16.718 6.380 1.00 91.88 134 LEU A CA 1
ATOM 1149 C C . LEU A 1 134 ? -15.544 17.231 7.740 1.00 91.88 134 LEU A C 1
ATOM 1151 O O . LEU A 1 134 ? -14.492 17.857 7.847 1.00 91.88 134 LEU A O 1
ATOM 1155 N N . CYS A 1 135 ? -16.292 16.935 8.804 1.00 89.81 135 CYS A N 1
ATOM 1156 C CA . CYS A 1 135 ? -15.826 17.141 10.174 1.00 89.81 135 CYS A CA 1
ATOM 1157 C C . CYS A 1 135 ? -14.952 15.952 10.602 1.00 89.81 135 CYS A C 1
ATOM 1159 O O . CYS A 1 135 ? -15.437 14.827 10.596 1.00 89.81 135 CYS A O 1
ATOM 1161 N N . LEU A 1 136 ? -13.695 16.194 10.998 1.00 90.75 136 LEU A N 1
ATOM 1162 C CA . LEU A 1 136 ? -12.762 15.193 11.545 1.00 90.75 136 LEU A CA 1
ATOM 1163 C C . LEU A 1 136 ? -13.144 14.793 12.974 1.00 90.75 136 LEU A C 1
ATOM 1165 O O . LEU A 1 136 ? -12.443 15.112 13.934 1.00 90.75 136 LEU A O 1
ATOM 1169 N N . ARG A 1 137 ? -14.263 14.094 13.139 1.00 94.88 137 ARG A N 1
ATOM 1170 C CA . ARG A 1 137 ? -14.713 13.610 14.445 1.00 94.88 137 ARG A CA 1
ATOM 1171 C C . ARG A 1 137 ? -15.304 12.214 14.314 1.00 94.88 137 ARG A C 1
ATOM 1173 O O . ARG A 1 137 ? -16.333 12.017 13.673 1.00 94.88 137 ARG A O 1
ATOM 1180 N N . CYS A 1 138 ? -14.672 11.272 15.011 1.00 95.31 138 CYS A N 1
ATOM 1181 C CA . CYS A 1 138 ? -15.063 9.871 15.086 1.00 95.31 138 CYS A CA 1
ATOM 1182 C C . CYS A 1 138 ? -16.537 9.729 15.444 1.00 95.31 138 CYS A C 1
ATOM 1184 O O . CYS A 1 138 ? -16.976 10.189 16.503 1.00 95.31 138 CYS A O 1
ATOM 1186 N N . PHE A 1 139 ? -17.290 9.047 14.583 1.00 93.38 139 PHE A N 1
ATOM 1187 C CA . PHE A 1 139 ? -18.726 8.874 14.778 1.00 93.38 139 PHE A CA 1
ATOM 1188 C C . PHE A 1 139 ? -19.066 8.070 16.045 1.00 93.38 139 PHE A C 1
ATOM 1190 O O . PHE A 1 139 ? -20.079 8.328 16.697 1.00 93.38 139 PHE A O 1
ATOM 1197 N N . LEU A 1 140 ? -18.198 7.122 16.417 1.00 95.12 140 LEU A N 1
ATOM 1198 C CA . LEU A 1 140 ? -18.417 6.216 17.545 1.00 95.12 140 LEU A CA 1
ATOM 1199 C C . LEU A 1 140 ? -18.208 6.895 18.903 1.00 95.12 140 LEU A C 1
ATOM 1201 O O . LEU A 1 140 ? -19.065 6.801 19.777 1.00 95.12 140 LEU A O 1
ATOM 1205 N N . CYS A 1 141 ? -17.058 7.548 19.108 1.00 95.44 141 CYS A N 1
ATOM 1206 C CA . CYS A 1 141 ? -16.725 8.146 20.406 1.00 95.44 141 CYS A CA 1
ATOM 1207 C C . CYS A 1 141 ? -17.071 9.633 20.490 1.00 95.44 141 CYS A C 1
ATOM 1209 O O . CYS A 1 141 ? -17.268 10.131 21.590 1.00 95.44 141 CYS A O 1
ATOM 1211 N N . ARG A 1 142 ? -17.139 10.339 19.352 1.00 94.69 142 ARG A N 1
ATOM 1212 C CA . ARG A 1 142 ? -17.322 11.799 19.243 1.00 94.69 142 ARG A CA 1
ATOM 1213 C C . ARG A 1 142 ? -16.269 12.654 19.964 1.00 94.69 142 ARG A C 1
ATOM 1215 O O . ARG A 1 142 ? -16.437 13.864 20.069 1.00 94.69 142 ARG A O 1
ATOM 1222 N N . GLU A 1 143 ? -15.173 12.052 20.414 1.00 92.69 143 GLU A N 1
ATOM 1223 C CA . GLU A 1 143 ? -14.141 12.700 21.235 1.00 92.69 143 GLU A CA 1
ATOM 1224 C C . GLU A 1 143 ? -12.897 13.094 20.421 1.00 92.69 143 GLU A C 1
ATOM 1226 O O . GLU A 1 143 ? -12.319 14.147 20.661 1.00 92.69 143 GLU A O 1
ATOM 1231 N N . GLN A 1 144 ? -12.491 12.270 19.451 1.00 94.12 144 GLN A N 1
ATOM 1232 C CA . GLN A 1 144 ? -11.235 12.413 18.698 1.00 94.12 144 GLN A CA 1
ATOM 1233 C C . GLN A 1 144 ? -11.472 12.356 17.185 1.00 94.12 144 GLN A C 1
ATOM 1235 O O . GLN A 1 144 ? -12.556 11.976 16.734 1.00 94.12 144 GLN A O 1
ATOM 1240 N N . ALA A 1 145 ? -10.455 12.704 16.396 1.00 95.06 145 ALA A N 1
ATOM 1241 C CA . ALA A 1 145 ? -10.509 12.607 14.941 1.00 95.06 145 ALA A CA 1
ATOM 1242 C C . ALA A 1 145 ? -10.674 11.158 14.452 1.00 95.06 145 ALA A C 1
ATOM 1244 O O . ALA A 1 145 ? -10.083 10.225 14.999 1.00 95.06 145 ALA A O 1
ATOM 1245 N N . GLU A 1 146 ? -11.474 10.965 13.399 1.00 96.31 146 GLU A N 1
ATOM 1246 C CA . GLU A 1 146 ? -11.668 9.651 12.785 1.00 96.31 146 GLU A CA 1
ATOM 1247 C C . GLU A 1 146 ? -10.501 9.285 11.862 1.00 96.31 146 GLU A C 1
ATOM 1249 O O . GLU A 1 146 ? -10.544 9.472 10.645 1.00 96.31 146 GLU A O 1
ATOM 1254 N N . THR A 1 147 ? -9.447 8.742 12.461 1.00 95.31 147 THR A N 1
ATOM 1255 C CA . THR A 1 147 ? -8.340 8.104 11.742 1.00 95.31 147 THR A CA 1
ATOM 1256 C C . THR A 1 147 ? -8.528 6.590 11.715 1.00 95.31 147 THR A C 1
ATOM 1258 O O . THR A 1 147 ? -9.289 6.029 12.508 1.00 95.31 147 THR A O 1
ATOM 1261 N N . VAL A 1 148 ? -7.808 5.900 10.828 1.00 95.25 148 VAL A N 1
ATOM 1262 C CA . VAL A 1 148 ? -7.828 4.428 10.750 1.00 95.25 148 VAL A CA 1
ATOM 1263 C C . VAL A 1 148 ? -7.414 3.802 12.088 1.00 95.25 148 VAL A C 1
ATOM 1265 O O . VAL A 1 148 ? -8.135 2.975 12.647 1.00 95.25 148 VAL A O 1
ATOM 1268 N N . ASN A 1 149 ? -6.294 4.252 12.655 1.00 94.31 149 ASN A N 1
ATOM 1269 C CA . ASN A 1 149 ? -5.797 3.747 13.935 1.00 94.31 149 ASN A CA 1
ATOM 1270 C C . ASN A 1 149 ? -6.760 4.086 15.085 1.00 94.31 149 ASN A C 1
ATOM 1272 O O . ASN A 1 149 ? -7.011 3.248 15.951 1.00 94.31 149 ASN A O 1
ATOM 1276 N N . HIS A 1 150 ? -7.363 5.280 15.088 1.00 94.88 150 HIS A N 1
ATOM 1277 C CA . HIS A 1 150 ? -8.359 5.617 16.099 1.00 94.88 150 HIS A CA 1
ATOM 1278 C C . HIS A 1 150 ? -9.590 4.715 15.997 1.00 94.88 150 HIS A C 1
ATOM 1280 O O . HIS A 1 150 ? -9.948 4.064 16.973 1.00 94.88 150 HIS A O 1
ATOM 1286 N N . LEU A 1 151 ? -10.218 4.627 14.826 1.00 95.31 151 LEU A N 1
ATOM 1287 C CA . LEU A 1 151 ? -11.466 3.890 14.647 1.00 95.31 151 LEU A CA 1
ATOM 1288 C C . LEU A 1 151 ? -11.337 2.408 15.042 1.00 95.31 151 LEU A C 1
ATOM 1290 O O . LEU A 1 151 ? -12.238 1.869 15.686 1.00 95.31 151 LEU A O 1
ATOM 1294 N N . PHE A 1 152 ? -10.207 1.770 14.720 1.00 93.75 152 PHE A N 1
ATOM 1295 C CA . PHE A 1 152 ? -10.024 0.324 14.892 1.00 93.75 152 PHE A CA 1
ATOM 1296 C C . PHE A 1 152 ? -9.223 -0.106 16.131 1.00 93.75 152 PHE A C 1
ATOM 1298 O O . PHE A 1 152 ? -9.342 -1.262 16.542 1.00 93.75 152 PHE A O 1
ATOM 1305 N N . LEU A 1 153 ? -8.445 0.787 16.753 1.00 92.88 153 LEU A N 1
ATOM 1306 C CA . LEU A 1 153 ? -7.613 0.455 17.921 1.00 92.88 153 LEU A CA 1
ATOM 1307 C C . LEU A 1 153 ? -7.927 1.333 19.137 1.00 92.88 153 LEU A C 1
ATOM 1309 O O . LEU A 1 153 ? -8.182 0.816 20.226 1.00 92.88 153 LEU A O 1
ATOM 1313 N N . HIS A 1 154 ? -7.937 2.658 18.961 1.00 93.88 154 HIS A N 1
ATOM 1314 C CA . HIS A 1 154 ? -7.895 3.601 20.094 1.00 93.88 154 HIS A CA 1
ATOM 1315 C C . HIS A 1 154 ? -9.248 4.199 20.493 1.00 93.88 154 HIS A C 1
ATOM 1317 O O . HIS A 1 154 ? -9.368 4.794 21.565 1.00 93.88 154 HIS A O 1
ATOM 1323 N N . CYS A 1 155 ? -10.277 4.046 19.662 1.00 95.62 155 CYS A N 1
ATOM 1324 C CA . CYS A 1 155 ? -11.621 4.540 19.925 1.00 95.62 155 CYS A CA 1
ATOM 1325 C C . CYS A 1 155 ? -12.157 3.939 21.223 1.00 95.62 155 CYS A C 1
ATOM 1327 O O . CYS A 1 155 ? -12.051 2.734 21.447 1.00 95.62 155 CYS A O 1
ATOM 1329 N N . ARG A 1 156 ? -12.774 4.770 22.075 1.00 95.88 156 ARG A N 1
ATOM 1330 C CA . ARG A 1 156 ? -13.304 4.341 23.377 1.00 95.88 156 ARG A CA 1
ATOM 1331 C C . ARG A 1 156 ? -14.214 3.117 23.254 1.00 95.88 156 ARG A C 1
ATOM 1333 O O . ARG A 1 156 ? -14.079 2.200 24.059 1.00 95.88 156 ARG A O 1
ATOM 1340 N N . ILE A 1 157 ? -15.088 3.098 22.246 1.00 95.44 157 ILE A N 1
ATOM 1341 C CA . ILE A 1 157 ? -16.007 1.985 21.973 1.00 95.44 157 ILE A CA 1
ATOM 1342 C C . ILE A 1 157 ? -15.236 0.756 21.477 1.00 95.44 157 ILE A C 1
ATOM 1344 O O . ILE A 1 157 ? -15.350 -0.323 22.051 1.00 95.44 157 ILE A O 1
ATOM 1348 N N . THR A 1 158 ? -14.375 0.918 20.473 1.00 94.31 158 THR A N 1
ATOM 1349 C CA . THR A 1 158 ? -13.590 -0.188 19.905 1.00 94.31 158 THR A CA 1
ATOM 1350 C C . THR A 1 158 ? -12.658 -0.831 20.931 1.00 94.31 158 THR A C 1
ATOM 1352 O O . THR A 1 158 ? -12.548 -2.052 21.006 1.00 94.31 158 THR A O 1
ATOM 1355 N N . ARG A 1 159 ? -12.041 -0.032 21.802 1.00 92.25 159 ARG A N 1
ATOM 1356 C CA . ARG A 1 159 ? -11.200 -0.513 22.901 1.00 92.25 159 ARG A CA 1
ATOM 1357 C C . ARG A 1 159 ? -11.985 -1.349 23.914 1.00 92.25 159 ARG A C 1
ATOM 1359 O O . ARG A 1 159 ? -11.431 -2.294 24.467 1.00 92.25 159 ARG A O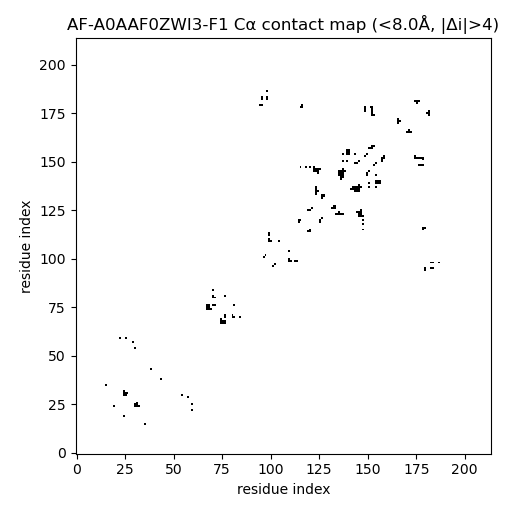 1
ATOM 1366 N N . GLN A 1 160 ? -13.255 -1.025 24.169 1.00 93.31 160 GLN A N 1
ATOM 1367 C CA . GLN A 1 160 ? -14.115 -1.863 25.014 1.00 93.31 160 GLN A CA 1
ATOM 1368 C C . GLN A 1 160 ? -14.381 -3.218 24.352 1.00 93.31 160 GLN A C 1
ATOM 1370 O O . GLN A 1 160 ? -14.254 -4.240 25.020 1.00 93.31 160 GLN A O 1
ATOM 1375 N N . LEU A 1 161 ? -14.652 -3.241 23.042 1.00 93.06 161 LEU A N 1
ATOM 1376 C CA . LEU A 1 161 ? -14.821 -4.489 22.287 1.00 93.06 161 LEU A CA 1
ATOM 1377 C C . LEU A 1 161 ? -13.558 -5.355 22.326 1.00 93.06 161 LEU A C 1
ATOM 1379 O O . LEU A 1 161 ? -13.648 -6.551 22.604 1.00 93.06 161 LEU A O 1
ATOM 1383 N N . TRP A 1 162 ? -12.383 -4.751 22.131 1.00 91.06 162 TRP A N 1
ATOM 1384 C CA . TRP A 1 162 ? -11.109 -5.454 22.280 1.00 91.06 162 TRP A CA 1
ATOM 1385 C C . TRP A 1 162 ? -10.952 -6.045 23.676 1.00 91.06 162 TRP A C 1
ATOM 1387 O O . TRP A 1 162 ? -10.666 -7.229 23.792 1.00 91.06 162 TRP A O 1
ATOM 1397 N N . ARG A 1 163 ? -11.199 -5.269 24.738 1.00 90.50 163 ARG A N 1
ATOM 1398 C CA . ARG A 1 163 ? -11.117 -5.774 26.120 1.00 90.50 163 ARG A CA 1
ATOM 1399 C C . ARG A 1 163 ? -12.053 -6.955 26.362 1.00 90.50 163 ARG A C 1
ATOM 1401 O O . ARG A 1 163 ? -11.623 -7.937 26.951 1.00 90.50 163 ARG A O 1
ATOM 1408 N N . LEU A 1 164 ? -13.298 -6.889 25.888 1.00 92.44 164 LEU A N 1
ATOM 1409 C CA . LEU A 1 164 ? -14.249 -7.998 26.015 1.00 92.44 164 LEU A CA 1
ATOM 1410 C C . LEU A 1 164 ? -13.737 -9.258 25.310 1.00 92.44 164 LEU A C 1
ATOM 1412 O O . LEU A 1 164 ? -13.715 -10.331 25.910 1.00 92.44 164 LEU A O 1
ATOM 1416 N N . PHE A 1 165 ? -13.278 -9.123 24.065 1.00 89.69 165 PHE A N 1
ATOM 1417 C CA . PHE A 1 165 ? -12.736 -10.239 23.291 1.00 89.69 165 PHE A CA 1
ATOM 1418 C C . PHE A 1 165 ? -11.479 -10.840 23.935 1.00 89.69 165 PHE A C 1
ATOM 1420 O O . PHE A 1 165 ? -11.376 -12.056 24.077 1.00 89.69 165 PHE A O 1
ATOM 1427 N N . LEU A 1 166 ? -10.538 -9.993 24.347 1.00 88.81 166 LEU A N 1
ATOM 1428 C CA . LEU A 1 166 ? -9.270 -10.398 24.951 1.00 88.81 166 LEU A CA 1
ATOM 1429 C C . LEU A 1 166 ? -9.487 -11.090 26.294 1.00 88.81 166 LEU A C 1
ATOM 1431 O O . LEU A 1 166 ? -8.938 -12.167 26.506 1.00 88.81 166 LEU A O 1
ATOM 1435 N N . ASN A 1 167 ? -10.350 -10.534 27.149 1.00 89.31 167 ASN A N 1
ATOM 1436 C CA . ASN A 1 167 ? -10.711 -11.146 28.426 1.00 89.31 167 ASN A CA 1
ATOM 1437 C C . ASN A 1 167 ? -11.384 -12.503 28.214 1.00 89.31 167 ASN A C 1
ATOM 1439 O O . ASN A 1 167 ? -11.031 -13.473 28.876 1.00 89.31 167 ASN A O 1
ATOM 1443 N N . HIS A 1 168 ? -12.306 -12.597 27.251 1.00 89.31 168 HIS A N 1
ATOM 1444 C CA . HIS A 1 168 ? -12.955 -13.861 26.911 1.00 89.31 168 HIS A CA 1
ATOM 1445 C C . HIS A 1 168 ? -11.959 -14.919 26.404 1.00 89.31 168 HIS A C 1
ATOM 1447 O O . HIS A 1 168 ? -12.159 -16.111 26.617 1.00 89.31 168 HIS A O 1
ATOM 1453 N N . ARG A 1 169 ? -10.876 -14.494 25.745 1.00 82.94 169 ARG A N 1
ATOM 1454 C CA . ARG A 1 169 ? -9.806 -15.376 25.259 1.00 82.94 169 ARG A CA 1
ATOM 1455 C C . ARG A 1 169 ? -8.650 -15.566 26.248 1.00 82.94 169 ARG A C 1
ATOM 1457 O O . ARG A 1 169 ? -7.737 -16.316 25.926 1.00 82.94 169 ARG A O 1
ATOM 1464 N N . GLY A 1 170 ? -8.667 -14.907 27.409 1.00 85.56 170 GLY A N 1
ATOM 1465 C CA . GLY A 1 170 ? -7.565 -14.935 28.379 1.00 85.56 170 GLY A CA 1
ATOM 1466 C C . GLY A 1 170 ? -6.257 -14.321 27.862 1.00 85.56 170 GLY A C 1
ATOM 1467 O O . GLY A 1 170 ? -5.182 -14.697 28.321 1.00 85.56 170 GLY A O 1
ATOM 1468 N N . ILE A 1 171 ? -6.322 -13.412 26.884 1.00 83.12 171 ILE A N 1
ATOM 1469 C CA . ILE A 1 171 ? -5.141 -12.814 26.250 1.00 83.12 171 ILE A CA 1
ATOM 1470 C C . ILE A 1 171 ? -4.849 -11.456 26.890 1.00 83.12 171 ILE A C 1
ATOM 1472 O O . ILE A 1 171 ? -5.644 -10.525 26.775 1.00 83.12 171 ILE A O 1
ATOM 1476 N N . THR A 1 172 ? -3.665 -11.302 27.479 1.00 77.94 172 THR A N 1
ATOM 1477 C CA . THR A 1 172 ? -3.148 -9.988 27.886 1.00 77.94 172 THR A CA 1
ATOM 1478 C C . THR A 1 172 ? -2.477 -9.326 26.686 1.00 77.94 172 THR A C 1
ATOM 1480 O O . THR A 1 172 ? -1.418 -9.768 26.245 1.00 77.94 172 THR A O 1
ATOM 1483 N N . TRP A 1 173 ? -3.089 -8.276 26.133 1.00 78.06 173 TRP A N 1
ATOM 1484 C CA . TRP A 1 173 ? -2.562 -7.573 24.958 1.00 78.06 173 TRP A CA 1
ATOM 1485 C C . TRP A 1 173 ? -2.482 -6.060 25.174 1.00 78.06 173 TRP A C 1
ATOM 1487 O O . TRP A 1 173 ? -3.435 -5.432 25.641 1.00 78.06 173 TRP A O 1
ATOM 1497 N N . SER A 1 174 ? -1.347 -5.478 24.782 1.00 76.56 174 SER A N 1
ATOM 1498 C CA . SER A 1 174 ? -1.122 -4.032 24.750 1.00 76.56 174 SER A CA 1
ATOM 1499 C C . SER A 1 174 ? -1.456 -3.499 23.361 1.00 76.56 174 SER A C 1
ATOM 1501 O O . SER A 1 174 ? -0.811 -3.864 22.381 1.00 76.56 174 SER A O 1
ATOM 1503 N N . ILE A 1 175 ? -2.463 -2.628 23.273 1.00 74.19 175 ILE A N 1
ATOM 1504 C CA . ILE A 1 175 ? -2.883 -2.020 22.004 1.00 74.19 175 ILE A CA 1
ATOM 1505 C C . ILE A 1 175 ? -1.752 -1.120 21.486 1.00 74.19 175 ILE A C 1
ATOM 1507 O O . ILE A 1 175 ? -1.396 -0.133 22.129 1.00 74.19 175 ILE A O 1
ATOM 1511 N N . LEU A 1 176 ? -1.195 -1.471 20.326 1.00 81.69 176 LEU A N 1
ATOM 1512 C CA . LEU A 1 176 ? -0.106 -0.737 19.675 1.00 81.69 176 LEU A CA 1
ATOM 1513 C C . LEU A 1 176 ? -0.609 0.506 18.930 1.00 81.69 176 LEU A C 1
ATOM 1515 O O . LEU A 1 176 ? -1.809 0.682 18.708 1.00 81.69 176 LEU A O 1
ATOM 1519 N N . GLY A 1 177 ? 0.320 1.390 18.553 1.00 83.25 177 GLY A N 1
ATOM 1520 C CA . GLY A 1 177 ? 0.001 2.683 17.948 1.00 83.25 177 GLY A CA 1
ATOM 1521 C C . GLY A 1 177 ? -0.641 2.556 16.567 1.00 83.25 177 GLY A C 1
ATOM 1522 O O . GLY A 1 177 ? -1.581 3.299 16.266 1.00 83.25 177 GLY A O 1
ATOM 1523 N N . LYS A 1 178 ? -0.172 1.596 15.758 1.00 88.62 178 LYS A N 1
ATOM 1524 C CA . LYS A 1 178 ? -0.597 1.402 14.363 1.00 88.62 178 LYS A CA 1
ATOM 1525 C C . LYS A 1 178 ? -1.178 0.018 14.099 1.00 88.62 178 LYS A C 1
ATOM 1527 O O . LYS A 1 178 ? -0.777 -0.971 14.711 1.00 88.62 178 LYS A O 1
ATOM 1532 N N . ILE A 1 179 ? -2.063 -0.078 13.105 1.00 89.06 179 ILE A N 1
ATOM 1533 C CA . ILE A 1 179 ? -2.629 -1.366 12.666 1.00 89.06 179 ILE A CA 1
ATOM 1534 C C . ILE A 1 179 ? -1.552 -2.338 12.181 1.00 89.06 179 ILE A C 1
ATOM 1536 O O . ILE A 1 179 ? -1.629 -3.525 12.480 1.00 89.06 179 ILE A O 1
ATOM 1540 N N . THR A 1 180 ? -0.546 -1.869 11.445 1.00 88.00 180 THR A N 1
ATOM 1541 C CA . THR A 1 180 ? 0.532 -2.739 10.949 1.00 88.00 180 THR A CA 1
ATOM 1542 C C . THR A 1 180 ? 1.299 -3.401 12.091 1.00 88.00 180 THR A C 1
ATOM 1544 O O . THR A 1 180 ? 1.555 -4.599 12.029 1.00 88.00 180 THR A O 1
ATOM 1547 N N . GLU A 1 181 ? 1.588 -2.650 13.154 1.00 87.19 181 GLU A N 1
ATOM 1548 C CA . GLU A 1 181 ? 2.217 -3.148 14.382 1.00 87.19 181 GLU A CA 1
ATOM 1549 C C . GLU A 1 181 ? 1.290 -4.111 15.136 1.00 87.19 181 GLU A C 1
ATOM 1551 O O . GLU A 1 181 ? 1.715 -5.171 15.593 1.00 87.19 181 GLU A O 1
ATOM 1556 N N . ALA A 1 182 ? -0.004 -3.789 15.226 1.00 86.25 182 ALA A N 1
ATOM 1557 C CA . ALA A 1 182 ? -0.992 -4.682 15.826 1.00 86.25 182 ALA A CA 1
ATOM 1558 C C . ALA A 1 182 ? -1.036 -6.040 15.098 1.00 86.25 182 ALA A C 1
ATOM 1560 O O . ALA A 1 182 ? -0.989 -7.085 15.750 1.00 86.25 182 ALA A O 1
ATOM 1561 N N . LEU A 1 183 ? -1.044 -6.030 13.759 1.00 86.19 183 LEU A N 1
ATOM 1562 C CA . LEU A 1 183 ? -1.056 -7.234 12.923 1.00 86.19 183 LEU A CA 1
ATOM 1563 C C . LEU A 1 183 ? 0.209 -8.084 13.083 1.00 86.19 183 LEU A C 1
ATOM 1565 O O . LEU A 1 183 ? 0.103 -9.311 13.125 1.00 86.19 183 LEU A O 1
ATOM 1569 N N . THR A 1 184 ? 1.386 -7.462 13.191 1.00 83.25 184 THR A N 1
ATOM 1570 C CA . THR A 1 184 ? 2.642 -8.195 13.417 1.00 83.25 184 THR A CA 1
ATOM 1571 C C . THR A 1 184 ? 2.724 -8.756 14.837 1.00 83.25 184 THR A C 1
ATOM 1573 O O . THR A 1 184 ? 3.127 -9.907 15.009 1.00 83.25 184 THR A O 1
ATOM 1576 N N . SER A 1 185 ? 2.271 -8.013 15.855 1.00 80.50 185 SER A N 1
ATOM 1577 C CA . SER A 1 185 ? 2.253 -8.498 17.248 1.00 80.50 185 SER A CA 1
ATOM 1578 C C . SER A 1 185 ? 1.354 -9.723 17.435 1.00 80.50 185 SER A C 1
ATOM 1580 O O . SER A 1 185 ? 1.681 -10.639 18.191 1.00 80.50 185 SER A O 1
ATOM 1582 N N . TRP A 1 186 ? 0.246 -9.781 16.689 1.00 75.69 186 TRP A N 1
ATOM 1583 C CA . TRP A 1 186 ? -0.693 -10.897 16.742 1.00 75.69 186 TRP A CA 1
ATOM 1584 C C . TRP A 1 186 ? -0.076 -12.206 16.227 1.00 75.69 186 TRP A C 1
ATOM 1586 O O . TRP A 1 186 ? -0.425 -13.286 16.704 1.00 75.69 186 TRP A O 1
ATOM 1596 N N . GLU A 1 187 ? 0.877 -12.128 15.291 1.00 71.25 187 GLU A N 1
ATOM 1597 C CA . GLU A 1 187 ? 1.644 -13.295 14.832 1.00 71.25 187 GLU A CA 1
ATOM 1598 C C . GLU A 1 187 ? 2.468 -13.891 15.963 1.00 71.25 187 GLU A C 1
ATOM 1600 O O . GLU A 1 187 ? 2.421 -15.095 16.206 1.00 71.25 187 GLU A O 1
ATOM 1605 N N . GLN A 1 188 ? 3.194 -13.029 16.674 1.00 63.78 188 GLN A N 1
ATOM 1606 C CA . GLN A 1 188 ? 4.090 -13.436 17.748 1.00 63.78 188 GLN A CA 1
ATOM 1607 C C . GLN A 1 188 ? 3.293 -14.080 18.885 1.00 63.78 188 GLN A C 1
ATOM 1609 O O . GLN A 1 188 ? 3.644 -15.168 19.336 1.00 63.78 188 GLN A O 1
ATOM 1614 N N . ALA A 1 189 ? 2.165 -13.481 19.273 1.00 65.06 189 ALA A N 1
ATOM 1615 C CA . ALA A 1 189 ? 1.271 -14.054 20.277 1.00 65.06 189 ALA A CA 1
ATOM 1616 C C . ALA A 1 189 ? 0.685 -15.412 19.840 1.00 65.06 189 ALA A C 1
ATOM 1618 O O . ALA A 1 189 ? 0.654 -16.356 20.629 1.00 65.06 189 ALA A O 1
ATOM 1619 N N . GLY A 1 190 ? 0.271 -15.549 18.573 1.00 62.41 190 GLY A N 1
ATOM 1620 C CA . GLY A 1 190 ? -0.244 -16.810 18.031 1.00 62.41 190 GLY A CA 1
ATOM 1621 C C . GLY A 1 190 ? 0.805 -17.928 17.957 1.00 62.41 190 GLY A C 1
ATOM 1622 O O . GLY A 1 190 ? 0.470 -19.097 18.157 1.00 62.41 190 GLY A O 1
ATOM 1623 N N . LEU A 1 191 ? 2.071 -17.588 17.701 1.00 57.44 191 LEU A N 1
ATOM 1624 C CA . LEU A 1 191 ? 3.190 -18.537 17.736 1.00 57.44 191 LEU A CA 1
ATOM 1625 C C . LEU A 1 191 ? 3.503 -18.994 19.168 1.00 57.44 191 LEU A C 1
ATOM 1627 O O . LEU A 1 191 ? 3.705 -20.186 19.394 1.00 57.44 191 LEU A O 1
ATOM 1631 N N . LEU A 1 192 ? 3.478 -18.076 20.139 1.00 56.47 192 LEU A N 1
ATOM 1632 C CA . LEU A 1 192 ? 3.680 -18.399 21.556 1.00 56.47 192 LEU A CA 1
ATOM 1633 C C . LEU A 1 192 ? 2.561 -19.298 22.105 1.00 56.47 192 LEU A C 1
ATOM 1635 O O . LEU A 1 192 ? 2.845 -20.265 22.808 1.00 56.47 192 LEU A O 1
ATOM 1639 N N . ALA A 1 193 ? 1.308 -19.040 21.721 1.00 56.66 193 ALA A N 1
ATOM 1640 C CA . ALA A 1 193 ? 0.173 -19.875 22.110 1.00 56.66 193 ALA A CA 1
ATOM 1641 C C . ALA A 1 193 ? 0.257 -21.295 21.520 1.00 56.66 193 ALA A C 1
ATOM 1643 O O . ALA A 1 193 ? -0.069 -22.262 22.202 1.00 56.66 193 ALA A O 1
ATOM 1644 N N . LYS A 1 194 ? 0.735 -21.453 20.276 1.00 56.62 194 LYS A N 1
ATOM 1645 C CA . LYS A 1 194 ? 0.958 -22.785 19.683 1.00 56.62 194 LYS A CA 1
ATOM 1646 C C . LYS A 1 194 ? 2.054 -23.566 20.401 1.00 56.62 194 LYS A C 1
ATOM 1648 O O . LYS A 1 194 ? 1.864 -24.750 20.654 1.00 56.62 194 LYS A O 1
ATOM 1653 N N . LYS A 1 195 ? 3.144 -22.897 20.784 1.00 49.91 195 LYS A N 1
ATOM 1654 C CA . LYS A 1 195 ? 4.244 -23.525 21.523 1.00 49.91 195 LYS A CA 1
ATOM 1655 C C . LYS A 1 195 ? 3.787 -24.060 22.887 1.00 49.91 195 LYS A C 1
ATOM 1657 O O . LYS A 1 195 ? 4.104 -25.185 23.237 1.00 49.91 195 LYS A O 1
ATOM 1662 N N . GLN A 1 196 ? 2.942 -23.316 23.603 1.00 51.41 196 GLN A N 1
ATOM 1663 C CA . GLN A 1 196 ? 2.363 -23.771 24.879 1.00 51.41 196 GLN A CA 1
ATOM 1664 C C . GLN A 1 196 ? 1.379 -24.949 24.740 1.00 51.41 196 GLN A C 1
ATOM 1666 O O . GLN A 1 196 ? 1.208 -25.719 25.683 1.00 51.41 196 GLN A O 1
ATOM 1671 N N . VAL A 1 197 ? 0.728 -25.102 23.581 1.00 51.72 197 VAL A N 1
ATOM 1672 C CA . VAL A 1 197 ? -0.162 -26.241 23.282 1.00 51.72 197 VAL A CA 1
ATOM 1673 C C . VAL A 1 197 ? 0.630 -27.485 22.858 1.00 51.72 197 VAL A C 1
ATOM 1675 O O . VAL A 1 197 ? 0.185 -28.604 23.110 1.00 51.72 197 VAL A O 1
ATOM 1678 N N . GLU A 1 198 ? 1.795 -27.315 22.230 1.00 49.19 198 GLU A N 1
ATOM 1679 C CA . GLU A 1 198 ? 2.709 -28.416 21.891 1.00 49.19 198 GLU A CA 1
ATOM 1680 C C . GLU A 1 198 ? 3.514 -28.904 23.105 1.00 49.19 198 GLU A C 1
ATOM 1682 O O . GLU A 1 198 ? 3.682 -30.111 23.251 1.00 49.19 198 GLU A O 1
ATOM 1687 N N . ASP A 1 199 ? 3.893 -28.007 24.020 1.00 47.47 199 ASP A N 1
ATOM 1688 C CA . ASP A 1 199 ? 4.623 -28.332 25.259 1.00 47.47 199 ASP A CA 1
ATOM 1689 C C . ASP A 1 199 ? 3.701 -28.788 26.421 1.00 47.47 199 ASP A C 1
ATOM 1691 O O . ASP A 1 199 ? 4.157 -28.990 27.548 1.00 47.47 199 ASP A O 1
ATOM 1695 N N . SER A 1 200 ? 2.389 -28.944 26.189 1.00 33.91 200 SER A N 1
ATOM 1696 C CA . SER A 1 200 ? 1.434 -29.366 27.226 1.00 33.91 200 SER A CA 1
ATOM 1697 C C . SER A 1 200 ? 1.487 -30.891 27.467 1.00 33.91 200 SER A C 1
ATOM 1699 O O . SER A 1 200 ? 1.299 -31.661 26.521 1.00 33.91 200 SER A O 1
ATOM 1701 N N . PRO A 1 201 ? 1.660 -31.370 28.718 1.00 44.97 201 PRO A N 1
ATOM 1702 C CA . PRO A 1 201 ? 1.955 -32.778 29.034 1.00 44.97 201 PRO A CA 1
ATOM 1703 C C . PRO A 1 201 ? 0.795 -33.763 28.786 1.00 44.97 201 PRO A C 1
ATOM 1705 O O . PRO A 1 201 ? 0.955 -34.969 28.952 1.00 44.97 201 PRO A O 1
ATOM 1708 N N . SER A 1 202 ? -0.374 -33.291 28.348 1.00 49.19 202 SER A N 1
ATOM 1709 C CA . SER A 1 202 ? -1.566 -34.126 28.137 1.00 49.19 202 SER A CA 1
ATOM 1710 C C . SER A 1 202 ? -1.571 -34.929 26.826 1.00 49.19 202 SER A C 1
ATOM 1712 O O . SER A 1 202 ? -2.540 -35.638 26.574 1.00 49.19 202 SER A O 1
ATOM 1714 N N . LYS A 1 203 ? -0.518 -34.865 25.995 1.00 44.22 203 LYS A N 1
ATOM 1715 C CA . LYS A 1 203 ? -0.374 -35.737 24.808 1.00 44.22 203 LYS A CA 1
ATOM 1716 C C . LYS A 1 203 ? 0.363 -37.058 25.064 1.00 44.22 203 LYS A C 1
ATOM 1718 O O . LYS A 1 203 ? 0.333 -37.914 24.195 1.00 44.22 203 LYS A O 1
ATOM 1723 N N . HIS A 1 204 ? 0.958 -37.265 26.241 1.00 41.00 204 HIS A N 1
ATOM 1724 C CA . HIS A 1 204 ? 1.661 -38.517 26.574 1.00 41.00 204 HIS A CA 1
ATOM 1725 C C . HIS A 1 204 ? 0.820 -39.538 27.364 1.00 41.00 204 HIS A C 1
ATOM 1727 O O . HIS A 1 204 ? 1.353 -40.545 27.814 1.00 41.00 204 HIS A O 1
ATOM 1733 N N . LEU A 1 205 ? -0.488 -39.310 27.531 1.00 39.56 205 LEU A N 1
ATOM 1734 C CA . LEU A 1 205 ? -1.374 -40.184 28.320 1.00 39.56 205 LEU A CA 1
ATOM 1735 C C . LEU A 1 205 ? -2.482 -40.878 27.510 1.00 39.56 205 LEU A C 1
ATOM 1737 O O . LEU A 1 205 ? -3.405 -41.418 28.109 1.00 39.56 205 LEU A O 1
ATOM 1741 N N . VAL A 1 206 ? -2.401 -40.895 26.174 1.00 39.25 206 VAL A N 1
ATOM 1742 C CA . VAL A 1 206 ? -3.366 -41.637 25.329 1.00 39.25 206 VAL A CA 1
ATOM 1743 C C . VAL A 1 206 ? -2.751 -42.883 24.667 1.00 39.25 206 VAL A C 1
ATOM 1745 O O . VAL A 1 206 ? -3.492 -43.720 24.174 1.00 39.25 206 VAL A O 1
ATOM 1748 N N . ASP A 1 207 ? -1.434 -43.103 24.768 1.00 40.06 207 ASP A N 1
ATOM 1749 C CA . ASP A 1 207 ? -0.768 -44.248 24.113 1.00 40.06 207 ASP A CA 1
ATOM 1750 C C . ASP A 1 207 ? -0.548 -45.484 25.019 1.00 40.06 207 ASP A C 1
ATOM 1752 O O . ASP A 1 207 ? 0.090 -46.439 24.597 1.00 40.06 207 ASP A O 1
ATOM 1756 N N . ASN A 1 208 ? -1.080 -45.513 26.252 1.00 39.06 208 ASN A N 1
ATOM 1757 C CA . ASN A 1 208 ? -0.832 -46.600 27.224 1.00 39.06 208 ASN A CA 1
ATOM 1758 C C . ASN A 1 208 ? -2.107 -47.281 27.775 1.00 39.06 208 ASN A C 1
ATOM 1760 O O . ASN A 1 208 ? -2.140 -47.663 28.943 1.00 39.06 208 ASN A O 1
ATOM 1764 N N . MET A 1 209 ? -3.166 -47.443 26.971 1.00 35.72 209 MET A N 1
ATOM 1765 C CA . MET A 1 209 ? -4.331 -48.276 27.348 1.00 35.72 209 MET A CA 1
ATOM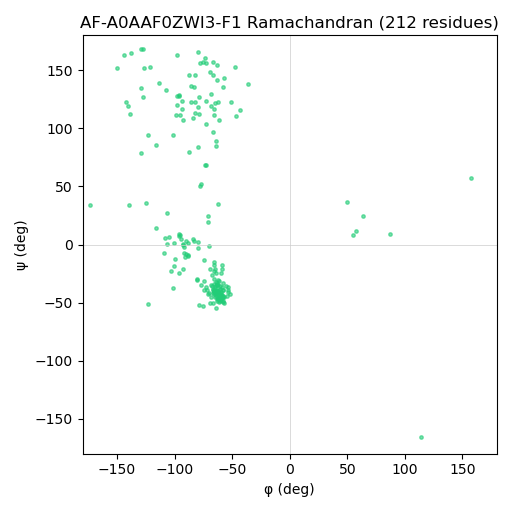 1766 C C . MET A 1 209 ? -4.900 -49.125 26.195 1.00 35.72 209 MET A C 1
ATOM 1768 O O . MET A 1 209 ? -6.095 -49.398 26.156 1.00 35.72 209 MET A O 1
ATOM 1772 N N . GLU A 1 210 ? -4.056 -49.601 25.278 1.00 38.47 210 GLU A N 1
ATOM 1773 C CA . GLU A 1 210 ? -4.414 -50.683 24.345 1.00 38.47 210 GLU A CA 1
ATOM 1774 C C . GLU A 1 210 ? -3.328 -51.763 24.396 1.00 38.47 210 GLU A C 1
ATOM 1776 O O . GLU A 1 210 ? -2.412 -51.799 23.580 1.00 38.47 210 GLU A O 1
ATOM 1781 N N . GLY A 1 211 ? -3.373 -52.609 25.428 1.00 40.81 211 GLY A N 1
ATOM 1782 C CA . GLY A 1 211 ? -2.329 -53.611 25.643 1.00 40.81 211 GLY A CA 1
ATOM 1783 C C . GLY A 1 211 ? -2.583 -54.607 26.768 1.00 40.81 211 GLY A C 1
ATOM 1784 O O . GLY A 1 211 ? -1.625 -55.013 27.407 1.00 40.81 211 GLY A O 1
ATOM 1785 N N . GLU A 1 212 ? -3.831 -55.011 27.018 1.00 36.97 212 GLU A N 1
ATOM 1786 C CA . GLU A 1 212 ? -4.124 -56.255 27.745 1.00 36.97 212 GLU A CA 1
ATOM 1787 C C . GLU A 1 212 ? -5.297 -56.971 27.070 1.00 36.97 212 GLU A C 1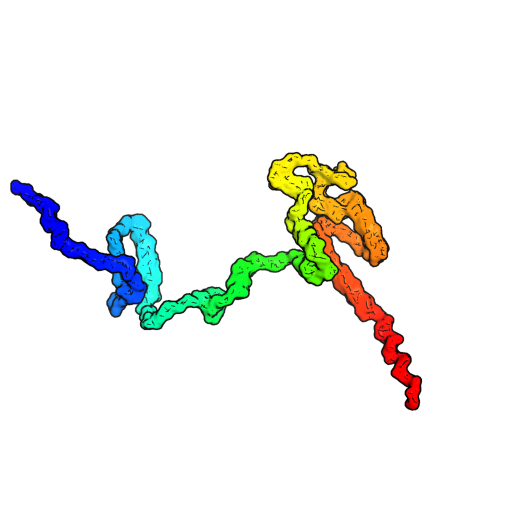
ATOM 1789 O O . GLU A 1 212 ? -6.422 -56.471 27.052 1.00 36.97 212 GLU A O 1
ATOM 1794 N N . GLY A 1 213 ? -5.016 -58.131 26.473 1.00 36.16 213 GLY A N 1
ATOM 1795 C CA . GLY A 1 213 ? -6.028 -58.971 25.839 1.00 36.16 213 GLY A CA 1
ATOM 1796 C C . GLY A 1 213 ? -5.486 -59.933 24.784 1.00 36.16 213 GLY A C 1
ATOM 1797 O O . GLY A 1 213 ? -5.906 -59.828 23.637 1.00 36.16 213 GLY A O 1
ATOM 1798 N N . PHE A 1 214 ? -4.540 -60.804 25.157 1.00 33.06 214 PHE A N 1
ATOM 1799 C CA . PHE A 1 214 ? -4.509 -62.264 24.926 1.00 33.06 214 PHE A CA 1
ATOM 1800 C C . PHE A 1 214 ? -3.156 -62.844 25.354 1.00 33.06 214 PHE A C 1
ATOM 1802 O O . PHE A 1 214 ? -2.117 -62.255 24.984 1.00 33.06 214 PHE A O 1
#

Organism: Solanum verrucosum (NCBI:txid315347)

Mean predicted aligned error: 16.78 Å

Secondary structure (DSSP, 8-state):
----TTGGG-S------S---HHHHEETTEE----SSPPPTTTHHHHHHHHHHHHT-----SSPP----TTSTT----HHHHHHHHHTTS---S--HHHHHSSSS-HHHHHHHHHHHTT-S--HHHHHHTT-------TTTSSS---HHIIIIISHHHHHHHHHHHHHHT---PPPSSHHHHHHHHHHHHHHHHHHHHS-GGGSSSSSSS----

Foldseek 3Di:
DDDDPPPPPPDPDPPDPPDDDQVNQADPVGGNDDDPDDDDPVCVVVVVVVCVVVVVPNDDDPDDDDQFCPQDPVSDDDPVSVCCVVCVVVPPDLFLLCLLPVDPDPVVVSVVLVCLSVQNDPWPVNVVVVVDDDDQADPQQRPGGGGSQQNCFVPPVNVVVVVVVCVVVVHDDDGDRGSRVVSSVVVVVVVVVVVCVVPDPVVVPPPPPDDDDD

Sequence (214 aa):
MEINQRDLWNEPKCFFKIKSSIAELWTKEGWRYNFRRQFYDWEIPRMADFINKIEQFGELGADEDELQWKGDEKNTYKVSKAYMKMNHNLQPSNWPWKNIWKTKMPHKVACFVWLLAKEAMLTQENLMKRGIILCLRCFLCREQAETVNHLFLHCRITRQLWRLFLNHRGITWSILGKITEALTSWEQAGLLAKKQVEDSPSKHLVDNMEGEGF

pLDDT: mean 77.05, std 18.85, range [32.69, 96.31]

Solvent-accessible surface area (backbone atoms only — not comparable to full-atom values): 13870 Å² total; per-residue (Å²): 136,84,82,72,86,74,76,80,73,80,65,84,74,76,84,74,72,88,79,70,57,74,72,76,32,53,49,103,91,43,79,59,86,83,71,96,64,86,78,53,81,88,45,46,65,62,48,51,55,48,52,61,57,52,66,73,61,83,76,82,75,94,66,82,93,73,91,67,28,94,81,46,97,78,32,61,84,43,72,69,57,52,50,49,65,72,42,63,83,59,62,87,59,98,66,55,54,59,69,40,71,72,45,101,60,59,66,73,55,31,54,50,52,47,32,49,57,65,65,63,49,90,32,55,50,51,40,39,77,70,72,46,93,74,75,65,49,21,86,87,63,67,78,49,55,22,37,64,43,32,60,71,52,68,26,68,61,42,38,50,54,49,49,54,54,26,60,76,67,72,50,91,78,81,87,54,86,42,54,54,56,41,52,48,52,52,50,56,53,54,52,53,53,50,51,55,63,70,72,42,78,80,75,77,74,75,85,82,81,86,86,86,89,130

InterPro domains:
  IPR026960 Reverse transcriptase zinc-binding domain [PF13966] (77-162)